Protein 3KTW (pdb70)

Structure (mmCIF, N/CA/C/O backbone):
data_3KTW
#
_entry.id   3KTW
#
_cell.length_a   71.307
_cell.length_b   79.338
_cell.length_c   114.067
_cell.angle_alpha   90.000
_cell.angle_beta   101.990
_cell.angle_gamma   90.000
#
_symmetry.space_group_name_H-M   'P 1 21 1'
#
loop_
_entity.id
_entity.type
_entity.pdbx_description
1 polymer 'SRP RNA'
2 polymer 'Signal recognition particle 19 kDa protein'
3 non-polymer 'POTASSIUM ION'
4 non-polymer 'MAGNESIUM ION'
#
loop_
_atom_site.group_PDB
_atom_site.id
_atom_site.type_symbol
_atom_site.label_atom_id
_atom_site.label_alt_id
_atom_site.label_comp_id
_atom_site.label_asym_id
_atom_site.label_entity_id
_atom_site.label_seq_id
_atom_site.pdbx_PDB_ins_code
_atom_site.Cartn_x
_atom_site.Cartn_y
_atom_site.Cartn_z
_atom_site.occupancy
_atom_site.B_iso_or_equiv
_atom_site.auth_seq_id
_atom_site.auth_comp_id
_atom_site.auth_asym_id
_atom_site.auth_atom_id
_atom_site.pdbx_PDB_model_num
ATOM 4107 N N . SER C 2 9 ? -5.554 -6.986 27.386 1.00 70.55 2 SER A N 1
ATOM 4108 C CA . SER C 2 9 ? -6.751 -6.326 26.770 1.00 70.57 2 SER A CA 1
ATOM 4109 C C . SER C 2 9 ? -6.631 -4.791 26.732 1.00 70.33 2 SER A C 1
ATOM 4110 O O . SER C 2 9 ? -7.623 -4.068 26.608 1.00 70.28 2 SER A O 1
ATOM 4113 N N . LEU C 2 10 ? -5.403 -4.305 26.847 1.00 70.00 3 LEU A N 1
ATOM 4114 C CA . LEU C 2 10 ? -5.128 -2.897 26.641 1.00 69.69 3 LEU A CA 1
ATOM 4115 C C . LEU C 2 10 ? -5.988 -1.958 27.484 1.00 69.24 3 LEU A C 1
ATOM 4116 O O . LEU C 2 10 ? -6.285 -2.214 28.659 1.00 69.15 3 LEU A O 1
ATOM 4121 N N . ARG C 2 11 ? -6.382 -0.866 26.842 1.00 68.68 4 ARG A N 1
ATOM 4122 C CA . ARG C 2 11 ? -7.026 0.251 27.500 1.00 68.12 4 ARG A CA 1
ATOM 4123 C C . ARG C 2 11 ? -8.374 0.603 26.880 1.00 67.96 4 ARG A C 1
ATOM 4124 O O . ARG C 2 11 ? -8.981 1.611 27.246 1.00 68.04 4 ARG A O 1
ATOM 4132 N N . ASP C 2 12 ? -8.834 -0.206 25.926 1.00 67.48 5 ASP A N 1
ATOM 4133 C CA . ASP C 2 12 ? -10.142 0.019 25.333 1.00 66.92 5 ASP A CA 1
ATOM 4134 C C . ASP C 2 12 ? -11.099 0.519 26.400 1.00 66.58 5 ASP A C 1
ATOM 4135 O O . ASP C 2 12 ? -11.572 1.654 26.339 1.00 66.83 5 ASP A O 1
ATOM 4140 N N . LEU C 2 13 ? -11.361 -0.331 27.389 1.00 65.99 6 LEU A N 1
ATOM 4141 C CA . LEU C 2 13 ? -12.271 0.001 28.481 1.00 65.40 6 LEU A CA 1
ATOM 4142 C C . LEU C 2 13 ? -12.472 1.506 28.624 1.00 65.01 6 LEU A C 1
ATOM 4143 O O . LEU C 2 13 ? -13.595 1.987 28.839 1.00 64.64 6 LEU A O 1
ATOM 4148 N N . LYS C 2 14 ? -11.376 2.249 28.510 1.00 64.57 7 LYS A N 1
ATOM 4149 C CA . LYS C 2 14 ? -11.446 3.678 28.723 1.00 64.30 7 LYS A CA 1
ATOM 4150 C C . LYS C 2 14 ? -12.592 4.221 27.908 1.00 63.93 7 LYS A C 1
ATOM 4151 O O . LYS C 2 14 ? -13.339 5.080 28.369 1.00 63.87 7 LYS A O 1
ATOM 4157 N N . GLU C 2 15 ? -12.737 3.694 26.699 1.00 63.67 8 GLU A N 1
ATOM 4158 C CA . GLU C 2 15 ? -13.807 4.118 25.816 1.00 63.51 8 GLU A CA 1
ATOM 4159 C C . GLU C 2 15 ? -15.130 3.423 26.099 1.00 62.50 8 GLU A C 1
ATOM 4160 O O . GLU C 2 15 ? -16.153 3.801 25.538 1.00 62.43 8 GLU A O 1
ATOM 4166 N N . GLU C 2 16 ? -15.120 2.412 26.965 1.00 61.49 9 GLU A N 1
ATOM 4167 C CA . GLU C 2 16 ? -16.358 1.703 27.280 1.00 60.31 9 GLU A CA 1
ATOM 4168 C C . GLU C 2 16 ? -16.909 2.018 28.658 1.00 59.31 9 GLU A C 1
ATOM 4169 O O . GLU C 2 16 ? -17.717 1.260 29.168 1.00 59.31 9 GLU A O 1
ATOM 4175 N N . ASN C 2 17 ? -16.487 3.113 29.273 1.00 58.09 10 ASN A N 1
ATOM 4176 C CA . ASN C 2 17 ? -16.886 3.365 30.652 1.00 57.07 10 ASN A CA 1
ATOM 4177 C C . ASN C 2 17 ? -16.603 2.151 31.538 1.00 56.58 10 ASN A C 1
ATOM 4178 O O . ASN C 2 17 ? -17.343 1.872 32.483 1.00 56.48 10 ASN A O 1
ATOM 4183 N N . ARG C 2 18 ? -15.540 1.421 31.217 1.00 55.78 11 ARG A N 1
ATOM 4184 C CA . ARG C 2 18 ? -15.136 0.272 32.011 1.00 54.80 11 ARG A CA 1
ATOM 4185 C C . ARG C 2 18 ? -13.982 0.661 32.918 1.00 54.20 11 ARG A C 1
ATOM 4186 O O . ARG C 2 18 ? -13.256 1.625 32.640 1.00 54.34 11 ARG A O 1
ATOM 4194 N N . ILE C 2 19 ? -13.820 -0.095 34.002 1.00 53.11 12 ILE A N 1
ATOM 4195 C CA . ILE C 2 19 ? -12.701 0.073 34.917 1.00 52.00 12 ILE A CA 1
ATOM 4196 C C . ILE C 2 19 ? -12.327 -1.281 35.479 1.00 51.64 12 ILE A C 1
ATOM 4197 O O . ILE C 2 19 ? -13.190 -2.110 35.739 1.00 51.62 12 ILE A O 1
ATOM 4202 N N . VAL C 2 20 ? -11.035 -1.495 35.686 1.00 51.12 13 VAL A N 1
ATOM 4203 C CA . VAL C 2 20 ? -10.546 -2.786 36.116 1.00 50.45 13 VAL A CA 1
ATOM 4204 C C . VAL C 2 20 ? -10.644 -2.993 37.623 1.00 50.52 13 VAL A C 1
ATOM 4205 O O . VAL C 2 20 ? -10.317 -2.113 38.406 1.00 50.60 13 VAL A O 1
ATOM 4209 N N . ILE C 2 21 ? -11.095 -4.176 38.015 1.00 50.53 14 ILE A N 1
ATOM 4210 C CA . ILE C 2 21 ? -11.176 -4.562 39.403 1.00 50.41 14 ILE A CA 1
ATOM 4211 C C . ILE C 2 21 ? -10.265 -5.744 39.646 1.00 50.91 14 ILE A C 1
ATOM 4212 O O . ILE C 2 21 ? -10.482 -6.827 39.080 1.00 50.84 14 ILE A O 1
ATOM 4217 N N . TRP C 2 22 ? -9.243 -5.533 40.476 1.00 51.33 15 TRP A N 1
ATOM 4218 C CA . TRP C 2 22 ? -8.437 -6.628 40.996 1.00 51.66 15 TRP A CA 1
ATOM 4219 C C . TRP C 2 22 ? -9.109 -7.118 42.268 1.00 52.58 15 TRP A C 1
ATOM 4220 O O . TRP C 2 22 ? -9.339 -6.341 43.196 1.00 52.79 15 TRP A O 1
ATOM 4231 N N . PRO C 2 23 ? -9.430 -8.412 42.325 1.00 53.42 16 PRO A N 1
ATOM 4232 C CA . PRO C 2 23 ? -10.225 -8.916 43.445 1.00 54.15 16 PRO A CA 1
ATOM 4233 C C . PRO C 2 23 ? -9.683 -8.441 44.796 1.00 54.79 16 PRO A C 1
ATOM 4234 O O . PRO C 2 23 ? -10.448 -8.192 45.726 1.00 54.59 16 PRO A O 1
ATOM 4238 N N . SER C 2 24 ? -8.369 -8.304 44.884 1.00 55.57 17 SER A N 1
ATOM 4239 C CA . SER C 2 24 ? -7.723 -7.892 46.115 1.00 56.89 17 SER A CA 1
ATOM 4240 C C . SER C 2 24 ? -8.247 -6.580 46.670 1.00 57.57 17 SER A C 1
ATOM 4241 O O . SER C 2 24 ? -8.307 -6.397 47.891 1.00 57.73 17 SER A O 1
ATOM 4244 N N . TYR C 2 25 ? -8.598 -5.659 45.774 1.00 58.37 18 TYR A N 1
ATOM 4245 C CA . TYR C 2 25 ? -9.221 -4.397 46.169 1.00 59.05 18 TYR A CA 1
ATOM 4246 C C . TYR C 2 25 ? -10.148 -4.623 47.360 1.00 59.91 18 TYR A C 1
ATOM 4247 O O . TYR C 2 25 ? -10.305 -3.756 48.228 1.00 59.67 18 TYR A O 1
ATOM 4256 N N . PHE C 2 26 ? -10.773 -5.795 47.375 1.00 60.98 19 PHE A N 1
ATOM 4257 C CA . PHE C 2 26 ? -11.732 -6.128 48.401 1.00 62.33 19 PHE A CA 1
ATOM 4258 C C . PHE C 2 26 ? -11.141 -7.116 49.394 1.00 63.54 19 PHE A C 1
ATOM 4259 O O . PHE C 2 26 ? -11.067 -6.836 50.587 1.00 63.85 19 PHE A O 1
ATOM 4267 N N . PHE C 2 27 ? -10.708 -8.268 48.895 1.00 65.05 20 PHE A N 1
ATOM 4268 C CA . PHE C 2 27 ? -10.296 -9.374 49.761 1.00 66.35 20 PHE A CA 1
ATOM 4269 C C . PHE C 2 27 ? -8.784 -9.487 49.958 1.00 67.22 20 PHE A C 1
ATOM 4270 O O . PHE C 2 27 ? -8.194 -10.550 49.742 1.00 67.44 20 PHE A O 1
ATOM 4278 N N . SER C 2 28 ? -8.151 -8.390 50.354 1.00 68.18 21 SER A N 1
ATOM 4279 C CA . SER C 2 28 ? -6.775 -8.478 50.796 1.00 68.98 21 SER A CA 1
ATOM 4280 C C . SER C 2 28 ? -6.774 -8.377 52.303 1.00 69.83 21 SER A C 1
ATOM 4281 O O . SER C 2 28 ? -7.492 -7.555 52.888 1.00 69.90 21 SER A O 1
ATOM 4284 N N . PRO C 2 29 ? -5.985 -9.241 52.938 1.00 70.58 22 PRO A N 1
ATOM 4285 C CA . PRO C 2 29 ? -5.829 -9.285 54.384 1.00 71.13 22 PRO A CA 1
ATOM 4286 C C . PRO C 2 29 ? -5.236 -7.988 54.927 1.00 71.58 22 PRO A C 1
ATOM 4287 O O . PRO C 2 29 ? -5.538 -7.590 56.047 1.00 71.84 22 PRO A O 1
ATOM 4291 N N . THR C 2 30 ? -4.410 -7.325 54.134 1.00 72.07 23 THR A N 1
ATOM 4292 C CA . THR C 2 30 ? -3.875 -6.036 54.541 1.00 72.67 23 THR A CA 1
ATOM 4293 C C . THR C 2 30 ? -4.038 -4.983 53.451 1.00 72.99 23 THR A C 1
ATOM 4294 O O . THR C 2 30 ? -3.845 -5.257 52.260 1.00 73.09 23 THR A O 1
ATOM 4298 N N . ARG C 2 31 ? -4.373 -3.767 53.865 1.00 73.23 24 ARG A N 1
ATOM 4299 C CA . ARG C 2 31 ? -4.489 -2.663 52.923 1.00 73.51 24 ARG A CA 1
ATOM 4300 C C . ARG C 2 31 ? -3.190 -2.464 52.160 1.00 73.51 24 ARG A C 1
ATOM 4301 O O . ARG C 2 31 ? -3.190 -2.352 50.937 1.00 73.60 24 ARG A O 1
ATOM 4309 N N . SER C 2 32 ? -2.079 -2.431 52.881 1.00 73.69 25 SER A N 1
ATOM 4310 C CA . SER C 2 32 ? -0.794 -2.274 52.226 1.00 73.94 25 SER A CA 1
ATOM 4311 C C . SER C 2 32 ? -0.692 -3.341 51.143 1.00 73.95 25 SER A C 1
ATOM 4312 O O . SER C 2 32 ? 0.002 -3.183 50.138 1.00 73.78 25 SER A O 1
ATOM 4315 N N . LYS C 2 33 ? -1.406 -4.435 51.353 1.00 73.99 26 LYS A N 1
ATOM 4316 C CA . LYS C 2 33 ? -1.321 -5.536 50.429 1.00 74.29 26 LYS A CA 1
ATOM 4317 C C . LYS C 2 33 ? -2.315 -5.365 49.285 1.00 74.33 26 LYS A C 1
ATOM 4318 O O . LYS C 2 33 ? -2.203 -6.034 48.256 1.00 74.47 26 LYS A O 1
ATOM 4324 N N . GLY C 2 34 ? -3.289 -4.474 49.459 1.00 74.21 27 GLY A N 1
ATOM 4325 C CA . GLY C 2 34 ? -4.195 -4.149 48.359 1.00 73.84 27 GLY A CA 1
ATOM 4326 C C . GLY C 2 34 ? -5.610 -3.702 48.681 1.00 73.56 27 GLY A C 1
ATOM 4327 O O . GLY C 2 34 ? -6.238 -3.017 47.879 1.00 73.62 27 GLY A O 1
ATOM 4328 N N . ARG C 2 35 ? -6.138 -4.093 49.832 1.00 73.33 28 ARG A N 1
ATOM 4329 C CA . ARG C 2 35 ? -7.509 -3.725 50.140 1.00 73.26 28 ARG A CA 1
ATOM 4330 C C . ARG C 2 35 ? -7.644 -2.210 50.120 1.00 73.11 28 ARG A C 1
ATOM 4331 O O . ARG C 2 35 ? -6.751 -1.502 50.589 1.00 72.99 28 ARG A O 1
ATOM 4339 N N . ARG C 2 36 ? -8.750 -1.711 49.569 1.00 72.97 29 ARG A N 1
ATOM 4340 C CA . ARG C 2 36 ? -8.973 -0.270 49.520 1.00 72.87 29 ARG A CA 1
ATOM 4341 C C . ARG C 2 36 ? -10.144 0.160 50.376 1.00 73.23 29 ARG A C 1
ATOM 4342 O O . ARG C 2 36 ? -10.430 1.343 50.483 1.00 73.25 29 ARG A O 1
ATOM 4350 N N . LEU C 2 37 ? -10.828 -0.800 50.981 1.00 73.90 30 LEU A N 1
ATOM 4351 C CA . LEU C 2 37 ? -11.919 -0.473 51.890 1.00 74.56 30 LEU A CA 1
ATOM 4352 C C . LEU C 2 37 ? -11.910 -1.404 53.094 1.00 75.33 30 LEU A C 1
ATOM 4353 O O . LEU C 2 37 ? -11.210 -2.419 53.112 1.00 75.22 30 LEU A O 1
ATOM 4358 N N . ALA C 2 38 ? -12.714 -1.062 54.092 1.00 76.26 31 ALA A N 1
ATOM 4359 C CA . ALA C 2 38 ? -12.805 -1.883 55.278 1.00 77.27 31 ALA A CA 1
ATOM 4360 C C . ALA C 2 38 ? -12.739 -3.358 54.909 1.00 78.11 31 ALA A C 1
ATOM 4361 O O . ALA C 2 38 ? -13.181 -3.774 53.836 1.00 77.96 31 ALA A O 1
ATOM 4363 N N . ARG C 2 39 ? -12.165 -4.139 55.815 1.00 79.30 32 ARG A N 1
ATOM 4364 C CA . ARG C 2 39 ? -12.082 -5.576 55.655 1.00 80.34 32 ARG A CA 1
ATOM 4365 C C . ARG C 2 39 ? -13.463 -6.179 55.644 1.00 80.65 32 ARG A C 1
ATOM 4366 O O . ARG C 2 39 ? -14.353 -5.727 56.361 1.00 80.48 32 ARG A O 1
ATOM 4374 N N . ILE C 2 40 ? -13.640 -7.203 54.822 1.00 81.42 33 ILE A N 1
ATOM 4375 C CA . ILE C 2 40 ? -14.873 -7.970 54.853 1.00 82.35 33 ILE A CA 1
ATOM 4376 C C . ILE C 2 40 ? -14.702 -9.192 55.743 1.00 82.94 33 ILE A C 1
ATOM 4377 O O . ILE C 2 40 ? -14.051 -10.159 55.351 1.00 83.05 33 ILE A O 1
ATOM 4382 N N . PRO C 2 41 ? -15.283 -9.146 56.952 1.00 83.56 34 PRO A N 1
ATOM 4383 C CA . PRO C 2 41 ? -15.260 -10.276 57.869 1.00 84.12 34 PRO A CA 1
ATOM 4384 C C . PRO C 2 41 ? -15.452 -11.602 57.130 1.00 84.77 34 PRO A C 1
ATOM 4385 O O . PRO C 2 41 ? -14.492 -12.352 56.929 1.00 85.01 34 PRO A O 1
ATOM 4389 N N . TYR C 2 42 ? -16.684 -11.888 56.730 1.00 85.28 35 TYR A N 1
ATOM 4390 C CA . TYR C 2 42 ? -16.966 -13.097 55.978 1.00 85.93 35 TYR A CA 1
ATOM 4391 C C . TYR C 2 42 ? -15.889 -13.330 54.928 1.00 86.18 35 TYR A C 1
ATOM 4392 O O . TYR C 2 42 ? -15.095 -12.440 54.624 1.00 86.11 35 TYR A O 1
ATOM 4401 N N . LYS C 2 43 ? -15.859 -14.535 54.378 1.00 86.61 36 LYS A N 1
ATOM 4402 C CA . LYS C 2 43 ? -14.961 -14.828 53.275 1.00 87.25 36 LYS A CA 1
ATOM 4403 C C . LYS C 2 43 ? -15.816 -14.890 52.022 1.00 87.36 36 LYS A C 1
ATOM 4404 O O . LYS C 2 43 ? -16.954 -15.357 52.079 1.00 87.57 36 LYS A O 1
ATOM 4410 N N . ILE C 2 44 ? -15.297 -14.408 50.896 1.00 87.41 37 ILE A N 1
ATOM 4411 C CA . ILE C 2 44 ? -16.080 -14.443 49.658 1.00 87.29 37 ILE A CA 1
ATOM 4412 C C . ILE C 2 44 ? -15.369 -15.149 48.510 1.00 87.44 37 ILE A C 1
ATOM 4413 O O . ILE C 2 44 ? -14.194 -14.898 48.238 1.00 87.49 37 ILE A O 1
ATOM 4418 N N . LYS C 2 45 ? -16.106 -16.024 47.837 1.00 87.57 38 LYS A N 1
ATOM 4419 C CA . LYS C 2 45 ? -15.577 -16.817 46.736 1.00 87.83 38 LYS A CA 1
ATOM 4420 C C . LYS C 2 45 ? -15.670 -16.044 45.415 1.00 87.74 38 LYS A C 1
ATOM 4421 O O . LYS C 2 45 ? -16.486 -15.134 45.278 1.00 87.75 38 LYS A O 1
ATOM 4427 N N . THR C 2 46 ? -14.840 -16.409 44.444 1.00 87.60 39 THR A N 1
ATOM 4428 C CA . THR C 2 46 ? -14.802 -15.696 43.169 1.00 87.50 39 THR A CA 1
ATOM 4429 C C . THR C 2 46 ? -16.181 -15.573 42.535 1.00 87.32 39 THR A C 1
ATOM 4430 O O . THR C 2 46 ? -16.761 -14.486 42.483 1.00 87.19 39 THR A O 1
ATOM 4434 N N . GLU C 2 47 ? -16.699 -16.693 42.040 1.00 87.13 40 GLU A N 1
ATOM 4435 C CA . GLU C 2 47 ? -17.982 -16.688 41.340 1.00 86.99 40 GLU A CA 1
ATOM 4436 C C . GLU C 2 47 ? -19.037 -15.873 42.080 1.00 86.30 40 GLU A C 1
ATOM 4437 O O . GLU C 2 47 ? -19.746 -15.078 41.475 1.00 86.30 40 GLU A O 1
ATOM 4443 N N . GLU C 2 48 ? -19.141 -16.067 43.389 1.00 85.57 41 GLU A N 1
ATOM 4444 C CA . GLU C 2 48 ? -20.068 -15.270 44.181 1.00 84.84 41 GLU A CA 1
ATOM 4445 C C . GLU C 2 48 ? -19.929 -13.815 43.784 1.00 83.96 41 GLU A C 1
ATOM 4446 O O . GLU C 2 48 ? -20.913 -13.149 43.482 1.00 84.02 41 GLU A O 1
ATOM 4452 N N . LEU C 2 49 ? -18.695 -13.327 43.780 1.00 82.86 42 LEU A N 1
ATOM 4453 C CA . LEU C 2 49 ? -18.427 -11.937 43.433 1.00 81.70 42 LEU A CA 1
ATOM 4454 C C . LEU C 2 49 ? -19.054 -11.589 42.099 1.00 80.96 42 LEU A C 1
ATOM 4455 O O . LEU C 2 49 ? -20.115 -10.968 42.029 1.00 80.75 42 LEU A O 1
ATOM 4460 N N . VAL C 2 50 ? -18.370 -11.985 41.035 1.00 80.02 43 VAL A N 1
ATOM 4461 C CA . VAL C 2 50 ? -18.890 -11.785 39.709 1.00 79.26 43 VAL A CA 1
ATOM 4462 C C . VAL C 2 50 ? -20.380 -11.583 39.865 1.00 78.75 43 VAL A C 1
ATOM 4463 O O . VAL C 2 50 ? -20.909 -10.512 39.579 1.00 78.89 43 VAL A O 1
ATOM 4467 N N . SER C 2 51 ? -21.049 -12.625 40.340 1.00 77.97 44 SER A N 1
ATOM 4468 C CA . SER C 2 51 ? -22.485 -12.600 40.533 1.00 77.33 44 SER A CA 1
ATOM 4469 C C . SER C 2 51 ? -22.992 -11.241 41.000 1.00 76.78 44 SER A C 1
ATOM 4470 O O . SER C 2 51 ? -23.904 -10.674 40.398 1.00 76.82 44 SER A O 1
ATOM 4473 N N . THR C 2 52 ? -22.407 -10.730 42.077 1.00 76.02 45 THR A N 1
ATOM 4474 C CA . THR C 2 52 ? -22.829 -9.458 42.656 1.00 75.35 45 THR A CA 1
ATOM 4475 C C . THR C 2 52 ? -22.670 -8.303 41.683 1.00 74.93 45 THR A C 1
ATOM 4476 O O . THR C 2 52 ? -2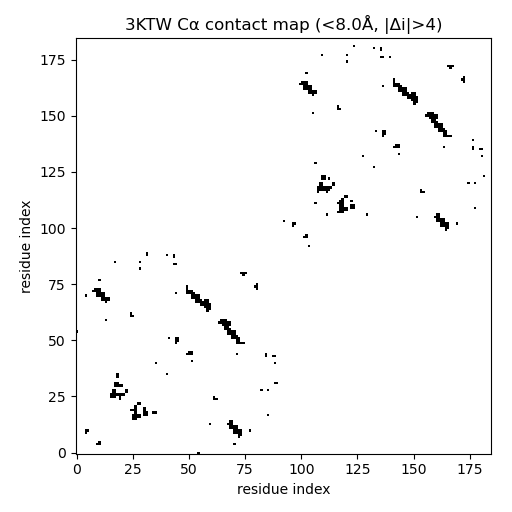3.526 -7.421 41.608 1.00 74.85 45 THR A O 1
ATOM 4480 N N . LEU C 2 53 ? -21.554 -8.297 40.963 1.00 74.35 46 LEU A N 1
ATOM 4481 C CA . LEU C 2 53 ? -21.303 -7.269 39.974 1.00 73.81 46 LEU A CA 1
ATOM 4482 C C . LEU C 2 53 ? -22.462 -7.251 38.988 1.00 73.84 46 LEU A C 1
ATOM 4483 O O . LEU C 2 53 ? -23.154 -6.236 38.834 1.00 73.93 46 LEU A O 1
ATOM 4488 N N . ARG C 2 54 ? -22.674 -8.385 38.327 1.00 73.55 47 ARG A N 1
ATOM 4489 C CA . ARG C 2 54 ? -23.802 -8.534 37.425 1.00 73.35 47 ARG A CA 1
ATOM 4490 C C . ARG C 2 54 ? -25.069 -7.988 38.079 1.00 73.05 47 ARG A C 1
ATOM 4491 O O . ARG C 2 54 ? -25.850 -7.262 37.458 1.00 72.91 47 ARG A O 1
ATOM 4499 N N . GLU C 2 55 ? -25.252 -8.342 39.344 1.00 72.73 48 GLU A N 1
ATOM 4500 C CA . GLU C 2 55 ? -26.462 -8.011 40.072 1.00 72.52 48 GLU A CA 1
ATOM 4501 C C . GLU C 2 55 ? -26.683 -6.516 40.094 1.00 71.80 48 GLU A C 1
ATOM 4502 O O . GLU C 2 55 ? -27.813 -6.054 40.224 1.00 71.78 48 GLU A O 1
ATOM 4508 N N . LEU C 2 56 ? -25.599 -5.760 39.974 1.00 71.08 49 LEU A N 1
ATOM 4509 C CA . LEU C 2 56 ? -25.692 -4.307 39.967 1.00 70.56 49 LEU A CA 1
ATOM 4510 C C . LEU C 2 56 ? -25.637 -3.810 38.530 1.00 70.38 49 LEU A C 1
ATOM 4511 O O . LEU C 2 56 ? -25.423 -2.621 38.261 1.00 70.19 49 LEU A O 1
ATOM 4516 N N . GLY C 2 57 ? -25.851 -4.743 37.606 1.00 70.13 50 GLY A N 1
ATOM 4517 C CA . GLY C 2 57 ? -25.781 -4.444 36.187 1.00 69.52 50 GLY A CA 1
ATOM 4518 C C . GLY C 2 57 ? -24.486 -3.727 35.875 1.00 69.11 50 GLY A C 1
ATOM 4519 O O . GLY C 2 57 ? -24.482 -2.674 35.239 1.00 69.19 50 GLY A O 1
ATOM 4520 N N . LEU C 2 58 ? -23.379 -4.284 36.351 1.00 68.47 51 LEU A N 1
ATOM 4521 C CA . LEU C 2 58 ? -22.081 -3.777 35.965 1.00 67.76 51 LEU A CA 1
ATOM 4522 C C . LEU C 2 58 ? -21.554 -4.651 34.849 1.00 67.49 51 LEU A C 1
ATOM 4523 O O . LEU C 2 58 ? -20.445 -4.452 34.356 1.00 67.45 51 LEU A O 1
ATOM 4528 N N . ASP C 2 59 ? -22.372 -5.618 34.447 1.00 67.12 52 ASP A N 1
ATOM 4529 C CA . ASP C 2 59 ? -22.070 -6.447 33.286 1.00 66.85 52 ASP A CA 1
ATOM 4530 C C . ASP C 2 59 ? -20.594 -6.818 33.283 1.00 66.35 52 ASP A C 1
ATOM 4531 O O . ASP C 2 59 ? -19.849 -6.448 32.374 1.00 66.41 52 ASP A O 1
ATOM 4536 N N . PRO C 2 60 ? -20.166 -7.548 34.312 1.00 65.74 53 PRO A N 1
ATOM 4537 C CA . PRO C 2 60 ? -18.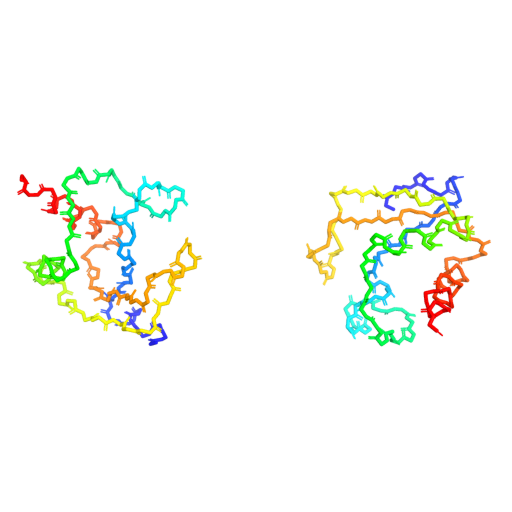776 -7.933 34.444 1.00 65.43 53 PRO A CA 1
ATOM 4538 C C . PRO C 2 60 ? -18.362 -8.881 33.346 1.00 65.21 53 PRO A C 1
ATOM 4539 O O . PRO C 2 60 ? -19.066 -9.839 33.071 1.00 65.32 53 PRO A O 1
ATOM 4543 N N . ILE C 2 61 ? -17.238 -8.602 32.706 1.00 65.00 54 ILE A N 1
ATOM 4544 C CA . ILE C 2 61 ? -16.618 -9.575 31.837 1.00 64.88 54 ILE A CA 1
ATOM 4545 C C . ILE C 2 61 ? -15.233 -9.747 32.404 1.00 64.94 54 ILE A C 1
ATOM 4546 O O . ILE C 2 61 ? -14.584 -8.773 32.768 1.00 65.07 54 ILE A O 1
ATOM 4551 N N . VAL C 2 62 ? -14.790 -10.990 32.504 1.00 65.01 55 VAL A N 1
ATOM 4552 C CA . VAL C 2 62 ? -13.562 -11.298 33.206 1.00 65.03 55 VAL A CA 1
ATOM 4553 C C . VAL C 2 62 ? -12.372 -11.320 32.262 1.00 65.39 55 VAL A C 1
ATOM 4554 O O . VAL C 2 62 ? -12.537 -11.489 31.057 1.00 65.54 55 VAL A O 1
ATOM 4558 N N . ILE C 2 63 ? -11.177 -11.140 32.816 1.00 65.84 56 ILE A N 1
ATOM 4559 C CA . ILE C 2 63 ? -9.951 -11.240 32.036 1.00 66.35 56 ILE A CA 1
ATOM 4560 C C . ILE C 2 63 ? -8.908 -12.139 32.694 1.00 67.15 56 ILE A C 1
ATOM 4561 O O . ILE C 2 63 ? -8.213 -11.723 33.627 1.00 67.37 56 ILE A O 1
ATOM 4566 N N . GLU C 2 64 ? -8.805 -13.371 32.193 1.00 67.96 57 GLU A N 1
ATOM 4567 C CA . GLU C 2 64 ? -7.801 -14.330 32.649 1.00 68.68 57 GLU A CA 1
ATOM 4568 C C . GLU C 2 64 ? -6.409 -13.925 32.172 1.00 68.64 57 GLU A C 1
ATOM 4569 O O . GLU C 2 64 ? -6.260 -13.011 31.344 1.00 68.67 57 GLU A O 1
ATOM 4575 N N . ASN C 2 65 ? -5.396 -14.626 32.681 1.00 68.54 58 ASN A N 1
ATOM 4576 C CA . ASN C 2 65 ? -4.018 -14.384 32.272 1.00 68.39 58 ASN A CA 1
ATOM 4577 C C . ASN C 2 65 ? -3.559 -12.965 32.657 1.00 67.86 58 ASN A C 1
ATOM 4578 O O . ASN C 2 65 ? -2.903 -12.263 31.868 1.00 67.74 58 ASN A O 1
ATOM 4583 N N . LYS C 2 66 ? -3.918 -12.544 33.870 1.00 67.05 59 LYS A N 1
ATOM 4584 C CA . LYS C 2 66 ? -3.491 -11.238 34.361 1.00 66.29 59 LYS A CA 1
ATOM 4585 C C . LYS C 2 66 ? -3.161 -11.179 35.851 1.00 65.87 59 LYS A C 1
ATOM 4586 O O . LYS C 2 66 ? -4.037 -11.328 36.707 1.00 65.64 59 LYS A O 1
ATOM 4592 N N . LYS C 2 67 ? -1.874 -10.943 36.122 1.00 65.37 60 LYS A N 1
ATOM 4593 C CA . LYS C 2 67 ? -1.279 -11.051 37.455 1.00 64.82 60 LYS A CA 1
ATOM 4594 C C . LYS C 2 67 ? -1.065 -9.715 38.161 1.00 64.11 60 LYS A C 1
ATOM 4595 O O . LYS C 2 67 ? -0.260 -8.884 37.721 1.00 64.02 60 LYS A O 1
ATOM 4601 N N . TYR C 2 68 ? -1.778 -9.533 39.271 1.00 63.11 61 TYR A N 1
ATOM 4602 C CA . TYR C 2 68 ? -1.595 -8.380 40.135 1.00 61.96 61 TYR A CA 1
ATOM 4603 C C . TYR C 2 68 ? -0.143 -8.389 40.599 1.00 61.43 61 TYR A C 1
ATOM 4604 O O . TYR C 2 68 ? 0.406 -9.446 40.921 1.00 61.53 61 TYR A O 1
ATOM 4613 N N . PRO C 2 69 ? 0.503 -7.219 40.601 1.00 60.69 62 PRO A N 1
ATOM 4614 C CA . PRO C 2 69 ? 1.906 -7.170 41.007 1.00 60.23 62 PRO A CA 1
ATOM 4615 C C . PRO C 2 69 ? 2.102 -7.317 42.508 1.00 59.61 62 PRO A C 1
ATOM 4616 O O . PRO C 2 69 ? 3.157 -7.776 42.938 1.00 59.70 62 PRO A O 1
ATOM 4620 N N . ARG C 2 70 ? 1.101 -6.941 43.297 1.00 58.81 63 ARG A N 1
ATOM 4621 C CA . ARG C 2 70 ? 1.229 -7.022 44.746 1.00 58.24 63 ARG A CA 1
ATOM 4622 C C . ARG C 2 70 ? 0.985 -8.432 45.252 1.00 58.37 63 ARG A C 1
ATOM 4623 O O . ARG C 2 70 ? 1.302 -8.767 46.398 1.00 58.62 63 ARG A O 1
ATOM 4631 N N . ASP C 2 71 ? 0.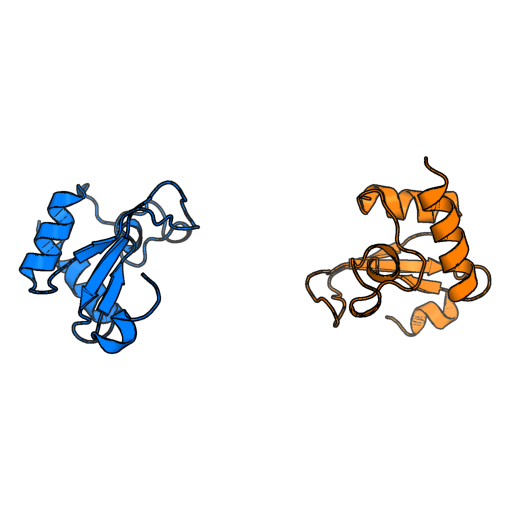402 -9.255 44.390 1.00 58.05 64 ASP A N 1
ATOM 4632 C CA . ASP C 2 71 ? 0.403 -10.693 44.591 1.00 57.62 64 ASP A CA 1
ATOM 4633 C C . ASP C 2 71 ? 0.255 -11.367 43.241 1.00 57.30 64 ASP A C 1
ATOM 4634 O O . ASP C 2 71 ? -0.858 -11.528 42.713 1.00 57.14 64 ASP A O 1
ATOM 4639 N N . ARG C 2 72 ? 1.369 -11.753 42.647 1.00 56.59 65 ARG A N 1
ATOM 4640 C CA . ARG C 2 72 ? 1.227 -12.376 41.355 1.00 56.80 65 ARG A CA 1
ATOM 4641 C C . ARG C 2 72 ? 0.357 -13.621 41.527 1.00 57.19 65 ARG A C 1
ATOM 4642 O O . ARG C 2 72 ? 0.099 -14.363 40.586 1.00 56.68 65 ARG A O 1
ATOM 4650 N N . LYS C 2 73 ? -0.117 -13.848 42.740 1.00 58.41 66 LYS A N 1
ATOM 4651 C CA . LYS C 2 73 ? -0.887 -15.050 42.987 1.00 59.85 66 LYS A CA 1
ATOM 4652 C C . LYS C 2 73 ? -2.187 -15.025 42.169 1.00 60.64 66 LYS A C 1
ATOM 4653 O O . LYS C 2 73 ? -2.645 -16.060 41.683 1.00 60.87 66 LYS A O 1
ATOM 4659 N N . ILE C 2 74 ? -2.778 -13.843 42.003 1.00 61.57 67 ILE A N 1
ATOM 4660 C CA . ILE C 2 74 ? -4.055 -13.738 41.301 1.00 62.46 67 ILE A CA 1
ATOM 4661 C C . ILE C 2 74 ? -3.851 -13.502 39.804 1.00 63.25 67 ILE A C 1
ATOM 4662 O O . ILE C 2 74 ? -3.337 -12.453 39.390 1.00 63.43 67 ILE A O 1
ATOM 4667 N N . ASN C 2 75 ? -4.272 -14.474 38.999 1.00 63.84 68 ASN A N 1
ATOM 4668 C CA . ASN C 2 75 ? -4.010 -14.460 37.559 1.00 64.36 68 ASN A CA 1
ATOM 4669 C C . ASN C 2 75 ? -5.126 -13.806 36.735 1.00 64.28 68 ASN A C 1
ATOM 4670 O O . ASN C 2 75 ? -4.991 -13.622 35.514 1.00 64.27 68 ASN A O 1
ATOM 4675 N N . PHE C 2 76 ? -6.235 -13.470 37.392 1.00 63.95 69 PHE A N 1
ATOM 4676 C CA . PHE C 2 76 ? -7.369 -12.914 36.666 1.00 63.59 69 PHE A CA 1
ATOM 4677 C C . PHE C 2 76 ? -7.723 -11.508 37.120 1.00 63.08 69 PHE A C 1
ATOM 4678 O O . PHE C 2 76 ? -7.124 -10.988 38.062 1.00 63.33 69 PHE A O 1
ATOM 4686 N N . LEU C 2 77 ? -8.720 -10.919 36.460 1.00 62.04 70 LEU A N 1
ATOM 4687 C CA . LEU C 2 77 ? -9.014 -9.501 36.586 1.00 60.97 70 LEU A CA 1
ATOM 4688 C C . LEU C 2 77 ? -10.406 -9.250 36.011 1.00 60.37 70 LEU A C 1
ATOM 4689 O O . LEU C 2 77 ? -10.722 -9.768 34.941 1.00 60.65 70 LEU A O 1
ATOM 4694 N N . ILE C 2 78 ? -11.247 -8.480 36.703 1.00 59.19 71 ILE A N 1
ATOM 4695 C CA . ILE C 2 78 ? -12.615 -8.237 36.210 1.00 57.97 71 ILE A CA 1
ATOM 4696 C C . ILE C 2 78 ? -12.822 -6.847 35.605 1.00 57.35 71 ILE A C 1
ATOM 4697 O O . ILE C 2 78 ? -12.464 -5.850 36.211 1.00 57.81 71 ILE A O 1
ATOM 4702 N N . ALA C 2 79 ? -13.435 -6.771 34.431 1.00 56.26 72 ALA A N 1
ATOM 4703 C CA . ALA C 2 79 ? -13.762 -5.475 33.832 1.00 55.06 72 ALA A CA 1
ATOM 4704 C C . ALA C 2 79 ? -15.195 -5.068 34.161 1.00 54.31 72 ALA A C 1
ATOM 4705 O O . ALA C 2 79 ? -16.119 -5.834 33.933 1.00 54.38 72 ALA A O 1
ATOM 4707 N N . VAL C 2 80 ? -15.384 -3.864 34.689 1.00 53.42 73 VAL A N 1
ATOM 4708 C CA . VAL C 2 80 ? -16.722 -3.399 35.054 1.00 52.55 73 VAL A CA 1
ATOM 4709 C C . VAL C 2 80 ? -17.015 -1.983 34.567 1.00 52.29 73 VAL A C 1
ATOM 4710 O O . VAL C 2 80 ? -16.108 -1.197 34.306 1.00 52.13 73 VAL A O 1
ATOM 4714 N N . LYS C 2 81 ? -18.293 -1.654 34.443 1.00 52.07 74 LYS A N 1
ATOM 4715 C CA . LYS C 2 81 ? -18.664 -0.326 33.984 1.00 51.96 74 LYS A CA 1
ATOM 4716 C C . LYS C 2 81 ? -18.645 0.601 35.187 1.00 51.63 74 LYS A C 1
ATOM 4717 O O . LYS C 2 81 ? -19.121 0.237 36.258 1.00 51.76 74 LYS A O 1
ATOM 4723 N N . LYS C 2 82 ? -18.079 1.788 35.031 1.00 51.16 75 LYS A N 1
ATOM 4724 C CA . LYS C 2 82 ? -18.143 2.765 36.096 1.00 50.76 75 LYS A CA 1
ATOM 4725 C C . LYS C 2 82 ? -19.579 3.082 36.340 1.00 50.33 75 LYS A C 1
ATOM 4726 O O . LYS C 2 82 ? -20.321 3.292 35.395 1.00 50.34 75 LYS A O 1
ATOM 4732 N N . VAL C 2 83 ? -19.979 3.112 37.604 1.00 50.08 76 VAL A N 1
ATOM 4733 C CA . VAL C 2 83 ? -21.249 3.714 37.942 1.00 49.67 76 VAL A CA 1
ATOM 4734 C C . VAL C 2 83 ? -21.069 5.223 37.957 1.00 49.77 76 VAL A C 1
ATOM 4735 O O . VAL C 2 83 ? -21.681 5.911 37.149 1.00 50.42 76 VAL A O 1
ATOM 4739 N N . LYS C 2 84 ? -20.237 5.756 38.844 1.00 49.27 77 LYS A N 1
ATOM 4740 C CA . LYS C 2 84 ? -19.990 7.199 38.801 1.00 49.13 77 LYS A CA 1
ATOM 4741 C C . LYS C 2 84 ? -18.513 7.454 38.698 1.00 49.34 77 LYS A C 1
ATOM 4742 O O . LYS C 2 84 ? -18.057 8.210 37.848 1.00 49.48 77 LYS A O 1
ATOM 4748 N N . SER C 2 85 ? -17.773 6.792 39.576 1.00 49.55 78 SER A N 1
ATOM 4749 C CA . SER C 2 85 ? -16.328 6.888 39.644 1.00 49.35 78 SER A CA 1
ATOM 4750 C C . SER C 2 85 ? -15.882 5.534 40.123 1.00 49.20 78 SER A C 1
ATOM 4751 O O . SER C 2 85 ? -16.584 4.889 40.906 1.00 48.81 78 SER A O 1
ATOM 4754 N N . LYS C 2 86 ? -14.724 5.085 39.663 1.00 49.24 79 LYS A N 1
ATOM 4755 C CA . LYS C 2 86 ? -14.224 3.816 40.155 1.00 49.39 79 LYS A CA 1
ATOM 4756 C C . LYS C 2 86 ? -14.558 3.749 41.639 1.00 49.58 79 LYS A C 1
ATOM 4757 O O . LYS C 2 86 ? -15.081 2.752 42.142 1.00 49.43 79 LYS A O 1
ATOM 4763 N N . ASN C 2 87 ? -14.264 4.842 42.331 1.00 49.81 80 ASN A N 1
ATOM 4764 C CA . ASN C 2 87 ? -14.533 4.936 43.747 1.00 50.03 80 ASN A CA 1
ATOM 4765 C C . ASN C 2 87 ? -15.978 4.583 44.101 1.00 49.60 80 ASN A C 1
ATOM 4766 O O . ASN C 2 87 ? -16.240 3.535 44.692 1.00 49.71 80 ASN A O 1
ATOM 4771 N N . TYR C 2 88 ? -16.916 5.452 43.749 1.00 49.08 81 TYR A N 1
ATOM 4772 C CA . TYR C 2 88 ? -18.316 5.161 44.026 1.00 48.67 81 TYR A CA 1
ATOM 4773 C C . TYR C 2 88 ? -18.572 3.674 43.751 1.00 48.73 81 TYR A C 1
ATOM 4774 O O . TYR C 2 88 ? -19.172 2.969 44.556 1.00 48.42 81 TYR A O 1
ATOM 4783 N N . THR C 2 89 ? -18.087 3.204 42.608 1.00 49.04 82 THR A N 1
ATOM 4784 C CA . THR C 2 89 ? -18.353 1.854 42.151 1.00 49.22 82 THR A CA 1
ATOM 4785 C C . THR C 2 89 ? -17.980 0.881 43.232 1.00 49.83 82 THR A C 1
ATOM 4786 O O . THR C 2 89 ? -18.791 0.044 43.632 1.00 49.83 82 THR A O 1
ATOM 4790 N N . LEU C 2 90 ? -16.735 0.993 43.697 1.00 50.57 83 LEU A N 1
ATOM 4791 C CA . LEU C 2 90 ? -16.196 0.085 44.703 1.00 51.13 83 LEU A CA 1
ATOM 4792 C C . LEU C 2 90 ? -17.050 0.131 45.949 1.00 51.80 83 LEU A C 1
ATOM 4793 O O . LEU C 2 90 ? -17.614 -0.883 46.360 1.00 51.93 83 LEU A O 1
ATOM 4798 N N . LYS C 2 91 ? -17.156 1.307 46.552 1.00 52.60 84 LYS A N 1
ATOM 4799 C CA . LYS C 2 91 ? -17.963 1.416 47.740 1.00 53.80 84 LYS A CA 1
ATOM 4800 C C . LYS C 2 91 ? -19.163 0.527 47.503 1.00 54.69 84 LYS A C 1
ATOM 4801 O O . LYS C 2 91 ? -19.395 -0.443 48.231 1.00 54.99 84 LYS A O 1
ATOM 4807 N N . ILE C 2 92 ? -19.910 0.865 46.457 1.00 55.80 85 ILE A N 1
ATOM 4808 C CA . ILE C 2 92 ? -21.170 0.203 46.127 1.00 56.79 85 ILE A CA 1
ATOM 4809 C C . ILE C 2 92 ? -21.022 -1.312 46.130 1.00 57.39 85 ILE A C 1
ATOM 4810 O O . ILE C 2 92 ? -21.846 -2.025 46.704 1.00 57.39 85 ILE A O 1
ATOM 4815 N N . ILE C 2 93 ? -19.979 -1.809 45.479 1.00 58.10 86 ILE A N 1
ATOM 4816 C CA . ILE C 2 93 ? -19.786 -3.237 45.438 1.00 59.16 86 ILE A CA 1
ATOM 4817 C C . ILE C 2 93 ? -19.530 -3.725 46.847 1.00 60.32 86 ILE A C 1
ATOM 4818 O O . ILE C 2 93 ? -20.257 -4.570 47.359 1.00 60.53 86 ILE A O 1
ATOM 4823 N N . HIS C 2 94 ? -18.492 -3.186 47.476 1.00 61.74 87 HIS A N 1
ATOM 4824 C CA . HIS C 2 94 ? -18.143 -3.565 48.846 1.00 63.14 87 HIS A CA 1
ATOM 4825 C C . HIS C 2 94 ? -19.376 -3.551 49.740 1.00 63.64 87 HIS A C 1
ATOM 4826 O O . HIS C 2 94 ? -19.834 -4.585 50.219 1.00 63.58 87 HIS A O 1
ATOM 4833 N N . ASN C 2 95 ? -19.908 -2.362 49.960 1.00 64.39 88 ASN A N 1
ATOM 4834 C CA . ASN C 2 95 ? -21.111 -2.227 50.728 1.00 65.45 88 ASN A CA 1
ATOM 4835 C C . ASN C 2 95 ? -22.111 -3.334 50.420 1.00 66.10 88 ASN A C 1
ATOM 4836 O O . ASN C 2 95 ? -22.784 -3.857 51.304 1.00 66.14 88 ASN A O 1
ATOM 4841 N N . ALA C 2 96 ? -22.218 -3.689 49.151 1.00 67.28 89 ALA A N 1
ATOM 4842 C CA . ALA C 2 96 ? -23.172 -4.709 48.756 1.00 68.37 89 ALA A CA 1
ATOM 4843 C C . ALA C 2 96 ? -22.691 -6.054 49.269 1.00 69.04 89 ALA A C 1
ATOM 4844 O O . ALA C 2 96 ? -23.464 -6.860 49.773 1.00 69.14 89 ALA A O 1
ATOM 4846 N N . LEU C 2 97 ? -21.394 -6.282 49.145 1.00 70.08 90 LEU A N 1
ATOM 4847 C CA . LEU C 2 97 ? -20.802 -7.528 49.587 1.00 71.03 90 LEU A CA 1
ATOM 4848 C C . LEU C 2 97 ? -21.120 -7.817 51.045 1.00 71.98 90 LEU A C 1
ATOM 4849 O O . LEU C 2 97 ? -21.511 -8.923 51.390 1.00 72.09 90 LEU A O 1
ATOM 4854 N N . MET C 2 98 ? -20.949 -6.825 51.907 1.00 73.24 91 MET A N 1
ATOM 4855 C CA . MET C 2 98 ? -21.388 -6.978 53.277 1.00 74.63 91 MET A CA 1
ATOM 4856 C C . MET C 2 98 ? -22.898 -7.037 53.262 1.00 75.13 91 MET A C 1
ATOM 4857 O O . MET C 2 98 ? -23.572 -6.132 53.761 1.00 75.33 91 MET A O 1
ATOM 4862 N N . GLY C 2 99 ? -23.429 -8.097 52.663 1.00 75.69 92 GLY A N 1
ATOM 4863 C CA . GLY C 2 99 ? -24.867 -8.308 52.637 1.00 76.27 92 GLY A CA 1
ATOM 4864 C C . GLY C 2 99 ? -25.266 -9.228 53.767 1.00 76.63 92 GLY A C 1
ATOM 4865 O O . GLY C 2 99 ? -25.846 -10.287 53.527 1.00 76.79 92 GLY A O 1
ATOM 4866 N N . THR C 2 100 ? -24.948 -8.822 54.999 1.00 76.91 93 THR A N 1
ATOM 4867 C CA . THR C 2 100 ? -25.202 -9.638 56.197 1.00 77.20 93 THR A CA 1
ATOM 4868 C C . THR C 2 100 ? -24.734 -11.082 56.002 1.00 77.32 93 THR A C 1
ATOM 4869 O O . THR C 2 100 ? -23.626 -11.325 55.514 1.00 77.32 93 THR A O 1
ATOM 4873 N N . SER D 2 9 ? 30.629 16.858 44.010 1.00 54.94 2 SER B N 1
ATOM 4874 C CA . SER D 2 9 ? 29.278 17.152 44.541 1.00 54.76 2 SER B CA 1
ATOM 4875 C C . SER D 2 9 ? 29.399 18.240 45.589 1.00 54.51 2 SER B C 1
ATOM 4876 O O . SER D 2 9 ? 28.540 19.121 45.688 1.00 55.03 2 SER B O 1
ATOM 4879 N N . LEU D 2 10 ? 30.453 18.189 46.391 1.00 53.75 3 LEU B N 1
ATOM 4880 C CA . LEU D 2 10 ? 30.702 19.318 47.258 1.00 53.25 3 LEU B CA 1
ATOM 4881 C C . LEU D 2 10 ? 31.933 20.054 46.805 1.00 52.91 3 LEU B C 1
ATOM 4882 O O . LEU D 2 10 ? 32.971 19.468 46.499 1.00 52.67 3 LEU B O 1
ATOM 4887 N N . ARG D 2 11 ? 31.783 21.360 46.726 1.00 52.72 4 ARG B N 1
ATOM 4888 C CA . ARG D 2 11 ? 32.859 22.199 46.305 1.00 52.70 4 ARG B CA 1
ATOM 4889 C C . ARG D 2 11 ? 34.036 21.811 47.149 1.00 53.07 4 ARG B C 1
ATOM 4890 O O . ARG D 2 11 ? 35.187 21.985 46.762 1.00 53.36 4 ARG B O 1
ATOM 4898 N N . ASP D 2 12 ? 33.740 21.248 48.311 1.00 53.46 5 ASP B N 1
ATOM 4899 C CA . ASP D 2 12 ? 34.792 20.851 49.230 1.00 53.62 5 ASP B CA 1
ATOM 4900 C C . ASP D 2 12 ? 35.860 19.986 48.575 1.00 53.02 5 ASP B C 1
ATOM 4901 O O . ASP D 2 12 ? 37.028 20.332 48.619 1.00 53.00 5 ASP B O 1
ATOM 4906 N N . LEU D 2 13 ? 35.472 18.869 47.968 1.00 52.61 6 LEU B N 1
ATOM 4907 C CA . LEU D 2 13 ? 36.472 17.966 47.403 1.00 52.44 6 LEU B CA 1
ATOM 4908 C C . LEU D 2 13 ? 37.565 18.713 46.647 1.00 52.63 6 LEU B C 1
ATOM 4909 O O . LEU D 2 13 ? 38.646 18.172 46.427 1.00 52.71 6 LEU B O 1
ATOM 4914 N N . LYS D 2 14 ? 37.286 19.952 46.254 1.00 52.74 7 LYS B N 1
ATOM 4915 C CA . LYS D 2 14 ? 38.277 20.761 45.564 1.00 52.85 7 LYS B CA 1
ATOM 4916 C C . LYS D 2 14 ? 39.511 20.871 46.426 1.00 53.11 7 LYS B C 1
ATOM 4917 O O . LYS D 2 14 ? 40.621 20.910 45.910 1.00 53.34 7 LYS B O 1
ATOM 4923 N N . GLU D 2 15 ? 39.300 20.927 47.743 1.00 53.45 8 GLU B N 1
ATOM 4924 C CA . GLU D 2 15 ? 40.378 21.003 48.737 1.00 53.53 8 GLU B CA 1
ATOM 4925 C C . GLU D 2 15 ? 40.938 19.630 49.066 1.00 53.58 8 GLU B C 1
ATOM 4926 O O . GLU D 2 15 ? 42.141 19.477 49.300 1.00 54.32 8 GLU B O 1
ATOM 4932 N N . GLU D 2 16 ? 40.066 18.633 49.099 1.00 53.04 9 GLU B N 1
ATOM 4933 C CA . GLU D 2 16 ? 40.484 17.289 49.443 1.00 52.59 9 GLU B CA 1
ATOM 4934 C C . GLU D 2 16 ? 41.126 16.572 48.249 1.00 52.00 9 GLU B C 1
ATOM 4935 O O . GLU D 2 16 ? 41.330 15.357 48.273 1.00 52.19 9 GLU B O 1
ATOM 4941 N N . ASN D 2 17 ? 41.448 17.302 47.196 1.00 50.94 10 ASN B N 1
ATOM 4942 C CA . ASN D 2 17 ? 41.959 16.621 46.030 1.00 50.32 10 ASN B CA 1
ATOM 4943 C C . ASN D 2 17 ? 41.127 15.371 45.727 1.00 49.87 10 ASN B C 1
ATOM 4944 O O . ASN D 2 17 ? 41.656 14.283 45.478 1.00 49.80 10 ASN B O 1
ATOM 4949 N N . ARG D 2 18 ? 39.815 15.536 45.750 1.00 49.24 11 ARG B N 1
ATOM 4950 C CA . ARG D 2 18 ? 38.915 14.440 45.461 1.00 48.56 11 ARG B CA 1
ATOM 4951 C C . ARG D 2 18 ? 38.065 14.769 44.229 1.00 47.69 11 ARG B C 1
ATOM 4952 O O . ARG D 2 18 ? 37.688 15.918 44.021 1.00 47.97 11 ARG B O 1
ATOM 4960 N N . ILE D 2 19 ? 37.790 13.761 43.408 1.00 46.27 12 ILE B N 1
ATOM 4961 C CA . ILE D 2 19 ? 36.918 13.897 42.264 1.00 44.83 12 ILE B CA 1
ATOM 4962 C C . ILE D 2 19 ? 35.765 12.959 42.543 1.00 44.76 12 ILE B C 1
ATOM 4963 O O . ILE D 2 19 ? 35.861 12.140 43.450 1.00 45.03 12 ILE B O 1
ATOM 4968 N N . VAL D 2 20 ? 34.684 13.055 41.772 1.00 44.28 13 VAL B N 1
ATOM 4969 C CA . VAL D 2 20 ? 33.496 12.242 42.026 1.00 43.72 13 VAL B CA 1
ATOM 4970 C C . VAL D 2 20 ? 33.324 11.194 40.959 1.00 43.33 13 VAL B C 1
ATOM 4971 O O . VAL D 2 20 ? 33.496 11.477 39.791 1.00 43.55 13 VAL B O 1
ATOM 4975 N N . ILE D 2 21 ? 32.961 9.987 41.353 1.00 42.97 14 ILE B N 1
ATOM 4976 C CA . ILE D 2 21 ? 32.736 8.940 40.386 1.00 42.73 14 ILE B CA 1
ATOM 4977 C C . ILE D 2 21 ? 31.289 8.497 40.408 1.00 42.87 14 ILE B C 1
ATOM 4978 O O . ILE D 2 21 ? 30.814 8.039 41.444 1.00 43.19 14 ILE B O 1
ATOM 4983 N N . TRP D 2 22 ? 30.587 8.623 39.282 1.00 42.73 15 TRP B N 1
ATOM 4984 C CA . TRP D 2 22 ? 29.285 7.968 39.143 1.00 42.60 15 TRP B CA 1
ATOM 4985 C C . TRP D 2 22 ? 29.518 6.584 38.561 1.00 43.43 15 TRP B C 1
ATOM 4986 O O . TRP D 2 22 ? 30.143 6.444 37.514 1.00 43.49 15 TRP B O 1
ATOM 4997 N N . PRO D 2 23 ? 29.029 5.543 39.240 1.00 44.16 16 PRO B N 1
ATOM 4998 C CA . PRO D 2 23 ? 29.452 4.237 38.757 1.00 44.68 16 PRO B CA 1
ATOM 4999 C C . PRO D 2 23 ? 29.057 4.056 37.297 1.00 45.19 16 PRO B C 1
ATOM 5000 O O . PRO D 2 23 ? 29.615 3.190 36.602 1.00 45.47 16 PRO B O 1
ATOM 5004 N N . SER D 2 24 ? 28.126 4.883 36.827 1.00 45.40 17 SER B N 1
ATOM 5005 C CA . SER D 2 24 ? 27.735 4.850 35.416 1.00 46.01 17 SER B CA 1
ATOM 5006 C C . SER D 2 24 ? 28.935 5.044 34.485 1.00 46.14 17 SER B C 1
ATOM 5007 O O . SER D 2 24 ? 29.062 4.365 33.461 1.00 45.80 17 SER B O 1
ATOM 5010 N N . TYR D 2 25 ? 29.812 5.975 34.852 1.00 46.50 18 TYR B N 1
ATOM 5011 C CA . TYR D 2 25 ? 31.040 6.186 34.114 1.00 46.68 18 TYR B CA 1
ATOM 5012 C C . TYR D 2 25 ? 31.584 4.826 33.731 1.00 47.62 18 TYR B C 1
ATOM 5013 O O . TYR D 2 25 ? 32.350 4.712 32.779 1.00 48.00 18 TYR B O 1
ATOM 5022 N N . PHE D 2 26 ? 31.203 3.783 34.459 1.00 48.47 19 PHE B N 1
ATOM 5023 C CA . PHE D 2 26 ? 31.854 2.499 34.227 1.00 49.59 19 PHE B CA 1
ATOM 5024 C C . PHE D 2 26 ? 31.002 1.392 33.649 1.00 51.11 19 PHE B C 1
ATOM 5025 O O . PHE D 2 26 ? 31.514 0.553 32.913 1.00 51.56 19 PHE B O 1
ATOM 5033 N N . PHE D 2 27 ? 29.721 1.351 33.993 1.00 52.71 20 PHE B N 1
ATOM 5034 C CA . PHE D 2 27 ? 28.903 0.207 33.583 1.00 54.21 20 PHE B CA 1
ATOM 5035 C C . PHE D 2 27 ? 27.713 0.569 32.695 1.00 54.99 20 PHE B C 1
ATOM 5036 O O . PHE D 2 27 ? 27.125 -0.308 32.053 1.00 55.34 20 PHE B O 1
ATOM 5044 N N . SER D 2 28 ? 27.343 1.846 32.662 1.00 55.63 21 SER B N 1
ATOM 5045 C CA . SER D 2 28 ? 26.247 2.234 31.813 1.00 56.08 21 SER B CA 1
ATOM 5046 C C . SER D 2 28 ? 26.381 1.432 30.537 1.00 56.42 21 SER B C 1
ATOM 5047 O O . SER D 2 28 ? 27.465 1.346 29.950 1.00 56.29 21 SER B O 1
ATOM 5050 N N . PRO D 2 29 ? 25.269 0.836 30.105 1.00 56.76 22 PRO B N 1
ATOM 5051 C CA . PRO D 2 29 ? 25.241 -0.023 28.945 1.00 56.92 22 PRO B CA 1
ATOM 5052 C C . PRO D 2 29 ? 25.763 0.761 27.771 1.00 57.28 22 PRO B C 1
ATOM 5053 O O . PRO D 2 29 ? 26.383 0.196 26.883 1.00 57.82 22 PRO B O 1
ATOM 5057 N N . THR D 2 30 ? 25.530 2.067 27.790 1.00 57.38 23 THR B N 1
ATOM 5058 C CA . THR D 2 30 ? 25.766 2.908 26.632 1.00 57.46 23 THR B CA 1
ATOM 5059 C C . THR D 2 30 ? 26.484 4.200 26.980 1.00 57.49 23 THR B C 1
ATOM 5060 O O . THR D 2 30 ? 26.169 4.837 27.992 1.00 57.56 23 THR B O 1
ATOM 5064 N N . ARG D 2 31 ? 27.415 4.612 26.122 1.00 57.34 24 ARG B N 1
ATOM 5065 C CA . ARG D 2 31 ? 28.051 5.918 26.272 1.00 57.28 24 ARG B CA 1
ATOM 5066 C C . ARG D 2 31 ? 26.988 6.950 26.559 1.00 57.36 24 ARG B C 1
ATOM 5067 O O . ARG D 2 31 ? 27.108 7.763 27.463 1.00 57.28 24 ARG B O 1
ATOM 5075 N N . SER D 2 32 ? 25.933 6.912 25.767 1.00 57.79 25 SER B N 1
ATOM 5076 C CA . SER D 2 32 ? 24.933 7.951 25.838 1.00 58.17 25 SER B CA 1
ATOM 5077 C C . SER D 2 32 ? 24.340 8.059 27.231 1.00 58.03 25 SER B C 1
ATOM 5078 O O . SER D 2 32 ? 23.955 9.139 27.663 1.00 57.92 25 SER B O 1
ATOM 5081 N N . LYS D 2 33 ? 24.257 6.947 27.941 1.00 58.08 26 LYS B N 1
ATOM 5082 C CA . LYS D 2 33 ? 23.692 7.032 29.269 1.00 58.48 26 LYS B CA 1
ATOM 5083 C C . LYS D 2 33 ? 24.743 7.359 30.330 1.00 58.50 26 LYS B C 1
ATOM 5084 O O . LYS D 2 33 ? 24.419 7.974 31.350 1.00 58.65 26 LYS B O 1
ATOM 5090 N N . GLY D 2 34 ? 26.000 6.992 30.080 1.00 58.29 27 GLY B N 1
ATOM 5091 C CA . GLY D 2 34 ? 27.068 7.351 31.009 1.00 57.84 27 GLY B CA 1
ATOM 5092 C C . GLY D 2 34 ? 28.477 6.903 30.686 1.00 57.65 27 GLY B C 1
ATOM 5093 O O . GLY D 2 34 ? 29.428 7.640 30.902 1.00 57.46 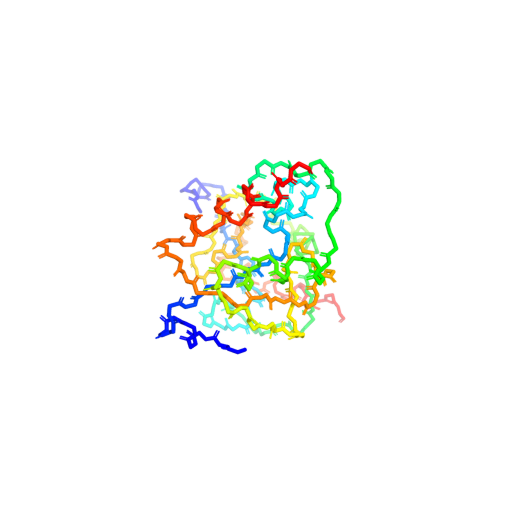27 GLY B O 1
ATOM 5094 N N . ARG D 2 35 ? 28.638 5.695 30.175 1.00 57.84 28 ARG B N 1
ATOM 5095 C CA . ARG D 2 35 ? 29.992 5.189 29.996 1.00 58.53 28 ARG B CA 1
ATOM 5096 C C . ARG D 2 35 ? 30.962 6.258 29.496 1.00 58.46 28 ARG B C 1
ATOM 5097 O O . ARG D 2 35 ? 30.603 7.107 28.682 1.00 58.67 28 ARG B O 1
ATOM 5105 N N . ARG D 2 36 ? 32.191 6.214 30.002 1.00 58.40 29 ARG B N 1
ATOM 5106 C CA . ARG D 2 36 ? 33.227 7.148 29.596 1.00 58.35 29 ARG B CA 1
ATOM 5107 C C . ARG D 2 36 ? 34.427 6.388 29.067 1.00 58.62 29 ARG B C 1
ATOM 5108 O O . ARG D 2 36 ? 35.446 6.975 28.730 1.00 58.56 29 ARG B O 1
ATOM 5116 N N . LEU D 2 37 ? 34.297 5.073 28.988 1.00 59.28 30 LEU B N 1
ATOM 5117 C CA . LEU D 2 37 ? 35.413 4.227 28.601 1.00 60.11 30 LEU B CA 1
ATOM 5118 C C . LEU D 2 37 ? 34.941 2.964 27.883 1.00 60.72 30 LEU B C 1
ATOM 5119 O O . LEU D 2 37 ? 33.758 2.629 27.904 1.00 60.72 30 LEU B O 1
ATOM 5124 N N . ALA D 2 38 ? 35.871 2.262 27.247 1.00 61.67 31 ALA B N 1
ATOM 5125 C CA . ALA D 2 38 ? 35.558 0.972 26.651 1.00 62.56 31 ALA B CA 1
ATOM 5126 C C . ALA D 2 38 ? 34.479 0.304 27.479 1.00 63.38 31 ALA B C 1
ATOM 5127 O O . ALA D 2 38 ? 34.353 0.573 28.673 1.00 63.52 31 ALA B O 1
ATOM 5129 N N . ARG D 2 39 ? 33.692 -0.554 26.836 1.00 64.53 32 ARG B N 1
ATOM 5130 C CA . ARG D 2 39 ? 32.611 -1.265 27.508 1.00 65.51 32 ARG B CA 1
ATOM 5131 C C . ARG D 2 39 ? 33.201 -2.463 28.209 1.00 65.69 32 ARG B C 1
ATOM 5132 O O . ARG D 2 39 ? 34.149 -3.072 27.720 1.00 65.66 32 ARG B O 1
ATOM 5140 N N . ILE D 2 40 ? 32.636 -2.807 29.356 1.00 66.16 33 ILE B N 1
ATOM 5141 C CA . ILE D 2 40 ? 33.194 -3.884 30.151 1.00 66.75 33 ILE B CA 1
ATOM 5142 C C . ILE D 2 40 ? 32.280 -5.100 30.241 1.00 66.93 33 ILE B C 1
ATOM 5143 O O . ILE D 2 40 ? 31.285 -5.092 30.962 1.00 66.96 33 ILE B O 1
ATOM 5148 N N . PRO D 2 41 ? 32.642 -6.158 29.517 1.00 67.14 34 PRO B N 1
ATOM 5149 C CA . PRO D 2 41 ? 31.943 -7.420 29.354 1.00 67.37 34 PRO B CA 1
ATOM 5150 C C . PRO D 2 41 ? 31.256 -7.929 30.614 1.00 67.67 34 PRO B C 1
ATOM 5151 O O . PRO D 2 41 ? 30.034 -8.009 30.640 1.00 67.91 34 PRO B O 1
ATOM 5155 N N . TYR D 2 42 ? 32.027 -8.283 31.640 1.00 68.00 35 TYR B N 1
ATOM 5156 C CA . TYR D 2 42 ? 31.467 -8.925 32.840 1.00 68.28 35 TYR B CA 1
ATOM 5157 C C . TYR D 2 42 ? 30.553 -8.017 33.653 1.00 68.11 35 TYR B C 1
ATOM 5158 O O . TYR D 2 42 ? 30.608 -6.794 33.546 1.00 67.80 35 TYR B O 1
ATOM 5167 N N . LYS D 2 43 ? 29.715 -8.639 34.474 1.00 68.21 36 LYS B N 1
ATOM 5168 C CA . LYS D 2 43 ? 28.813 -7.913 35.354 1.00 68.50 36 LYS B CA 1
ATOM 5169 C C . LYS D 2 43 ? 29.521 -7.678 36.664 1.00 68.18 36 LYS B C 1
ATOM 5170 O O . LYS D 2 43 ? 30.056 -8.617 37.241 1.00 68.51 36 LYS B O 1
ATOM 5176 N N . ILE D 2 44 ? 29.521 -6.440 37.147 1.00 67.70 37 ILE B N 1
ATOM 5177 C CA . ILE D 2 44 ? 30.266 -6.127 38.359 1.00 67.12 37 ILE B CA 1
ATOM 5178 C C . ILE D 2 44 ? 29.437 -5.449 39.425 1.00 67.04 37 ILE B C 1
ATOM 5179 O O . ILE D 2 44 ? 28.890 -4.375 39.208 1.00 67.00 37 ILE B O 1
ATOM 5184 N N . LYS D 2 45 ? 29.363 -6.085 40.586 1.00 67.08 38 LYS B N 1
ATOM 5185 C CA . LYS D 2 45 ? 28.653 -5.524 41.727 1.00 67.37 38 LYS B CA 1
ATOM 5186 C C . LYS D 2 45 ? 29.432 -4.331 42.243 1.00 67.06 38 LYS B C 1
ATOM 5187 O O . LYS D 2 45 ? 30.642 -4.266 42.074 1.00 67.24 38 LYS B O 1
ATOM 5193 N N . THR D 2 46 ? 28.758 -3.384 42.873 1.00 66.73 39 THR B N 1
ATOM 5194 C CA . THR D 2 46 ? 29.468 -2.204 43.320 1.00 66.74 39 THR B CA 1
ATOM 5195 C C . THR D 2 46 ? 30.439 -2.627 44.395 1.00 66.72 39 THR B C 1
ATOM 5196 O O . THR D 2 46 ? 31.633 -2.315 44.348 1.00 66.85 39 THR B O 1
ATOM 5200 N N . GLU D 2 47 ? 29.915 -3.348 45.373 1.00 66.63 40 GLU B N 1
ATOM 5201 C CA . GLU D 2 47 ? 30.747 -3.889 46.427 1.00 66.51 40 GLU B CA 1
ATOM 5202 C C . GLU D 2 47 ? 32.149 -4.116 45.859 1.00 65.71 40 GLU B C 1
ATOM 5203 O O . GLU D 2 47 ? 33.126 -3.539 46.332 1.00 65.92 40 GLU B O 1
ATOM 5209 N N . GLU D 2 48 ? 32.230 -4.941 44.822 1.00 64.69 41 GLU B N 1
ATOM 5210 C CA . GLU D 2 48 ? 33.487 -5.249 44.171 1.00 63.78 41 GLU B CA 1
ATOM 5211 C C . GLU D 2 48 ? 34.181 -3.999 43.658 1.00 63.08 41 GLU B C 1
ATOM 5212 O O . GLU D 2 48 ? 35.399 -3.903 43.700 1.00 62.98 41 GLU B O 1
ATOM 5218 N N . LEU D 2 49 ? 33.410 -3.035 43.174 1.00 62.30 42 LEU B N 1
ATOM 5219 C CA . LEU D 2 49 ? 34.001 -1.817 42.633 1.00 61.57 42 LEU B CA 1
ATOM 5220 C C . LEU D 2 49 ? 34.790 -1.070 43.693 1.00 61.36 42 LEU B C 1
ATOM 5221 O O . LEU D 2 49 ? 36.007 -0.916 43.576 1.00 61.59 42 LEU B O 1
ATOM 5226 N N . VAL D 2 50 ? 34.091 -0.591 44.719 1.00 60.72 43 VAL B N 1
ATOM 5227 C CA . VAL D 2 50 ? 34.737 0.099 45.825 1.00 60.12 43 VAL B CA 1
ATOM 5228 C C . VAL D 2 50 ? 36.031 -0.597 46.191 1.00 59.93 43 VAL B C 1
ATOM 5229 O O . VAL D 2 50 ? 37.110 -0.011 46.119 1.00 59.99 43 VAL B O 1
ATOM 5233 N N . SER D 2 51 ? 35.918 -1.860 46.580 1.00 59.58 44 SER B N 1
ATOM 5234 C CA . SER D 2 51 ? 37.086 -2.643 46.935 1.00 59.37 44 SER B CA 1
ATOM 5235 C C . SER D 2 51 ? 38.259 -2.399 45.969 1.00 59.10 44 SER B C 1
ATOM 5236 O O . SER D 2 51 ? 39.418 -2.389 46.382 1.00 59.34 44 SER B O 1
ATOM 5239 N N . THR D 2 52 ? 37.968 -2.201 44.687 1.00 58.62 45 THR B N 1
ATOM 5240 C CA . THR D 2 52 ? 39.026 -1.912 43.725 1.00 58.01 45 THR B CA 1
ATOM 5241 C C . THR D 2 52 ? 39.457 -0.473 43.873 1.00 57.61 45 THR B C 1
ATOM 5242 O O . THR D 2 52 ? 40.632 -0.151 43.796 1.00 57.49 45 THR B O 1
ATOM 5246 N N . LEU D 2 53 ? 38.499 0.411 44.070 1.00 57.36 46 LEU B N 1
ATOM 5247 C CA . LEU D 2 53 ? 38.874 1.776 44.320 1.00 57.50 46 LEU B CA 1
ATOM 5248 C C . LEU D 2 53 ? 39.862 1.798 45.479 1.00 57.43 46 LEU B C 1
ATOM 5249 O O . LEU D 2 53 ? 40.730 2.673 45.550 1.00 57.58 46 LEU B O 1
ATOM 5254 N N . ARG D 2 54 ? 39.742 0.825 46.380 1.00 57.20 47 ARG B N 1
ATOM 5255 C CA . ARG D 2 54 ? 40.591 0.798 47.567 1.00 56.95 47 ARG B CA 1
ATOM 5256 C C . ARG D 2 54 ? 41.968 0.224 47.249 1.00 56.55 47 ARG B C 1
ATOM 5257 O O . ARG D 2 54 ? 42.997 0.846 47.522 1.00 56.52 47 ARG B O 1
ATOM 5265 N N . GLU D 2 55 ? 41.980 -0.958 46.647 1.00 55.98 48 GLU B N 1
ATOM 5266 C CA . GLU D 2 55 ? 43.219 -1.574 46.219 1.00 55.42 48 GLU B CA 1
ATOM 5267 C C . GLU D 2 55 ? 44.080 -0.644 45.389 1.00 54.42 48 GLU B C 1
ATOM 5268 O O . GLU D 2 55 ? 45.199 -0.980 45.069 1.00 54.59 48 GLU B O 1
ATOM 5274 N N . LEU D 2 56 ? 43.567 0.517 45.018 1.00 53.53 49 LEU B N 1
ATOM 5275 C CA . LEU D 2 56 ? 44.382 1.464 44.265 1.00 52.67 49 LEU B CA 1
ATOM 5276 C C . LEU D 2 56 ? 44.708 2.645 45.149 1.00 52.30 49 LEU B C 1
ATOM 5277 O O . LEU D 2 56 ? 45.382 3.591 44.743 1.00 51.94 49 LEU B O 1
ATOM 5282 N N . GLY D 2 57 ? 44.226 2.567 46.381 1.00 51.95 50 GLY B N 1
ATOM 5283 C CA . GLY D 2 57 ? 44.476 3.610 47.351 1.00 51.46 50 GLY B CA 1
ATOM 5284 C C . GLY D 2 57 ? 43.989 4.940 46.841 1.00 51.04 50 GLY B C 1
ATOM 5285 O O . GLY D 2 57 ? 44.779 5.868 46.671 1.00 50.56 50 GLY B O 1
ATOM 5286 N N . LEU D 2 58 ? 42.681 5.009 46.584 1.00 51.04 51 LEU B N 1
ATOM 5287 C CA . LEU D 2 58 ? 42.006 6.249 46.187 1.00 51.08 51 LEU B CA 1
ATOM 5288 C C . LEU D 2 58 ? 41.129 6.747 47.323 1.00 50.94 51 LEU B C 1
ATOM 5289 O O . LEU D 2 58 ? 40.649 7.886 47.304 1.00 51.11 51 LEU B O 1
ATOM 5294 N N . ASP D 2 59 ? 40.912 5.873 48.299 1.00 50.53 52 ASP B N 1
ATOM 5295 C CA . ASP D 2 59 ? 40.211 6.236 49.523 1.00 50.24 52 ASP B CA 1
ATOM 5296 C C . ASP D 2 59 ? 38.727 6.551 49.330 1.00 49.71 52 ASP B C 1
ATOM 5297 O O . ASP D 2 59 ? 38.265 7.640 49.669 1.00 49.12 52 ASP B O 1
ATOM 5302 N N . PRO D 2 60 ? 37.985 5.571 48.795 1.00 49.54 53 PRO B N 1
ATOM 5303 C CA . PRO D 2 60 ? 36.554 5.577 48.555 1.00 49.56 53 PRO B CA 1
ATOM 5304 C C . PRO D 2 60 ? 35.772 6.119 49.727 1.00 49.79 53 PRO B C 1
ATOM 5305 O O . PRO D 2 60 ? 35.981 5.691 50.853 1.00 50.31 53 PRO B O 1
ATOM 5309 N N . ILE D 2 61 ? 34.868 7.048 49.450 1.00 49.88 54 ILE B N 1
ATOM 5310 C CA . ILE D 2 61 ? 33.905 7.524 50.425 1.00 49.89 54 ILE B CA 1
ATOM 5311 C C . ILE D 2 61 ? 32.575 7.565 49.687 1.00 50.16 54 ILE B C 1
ATOM 5312 O O . ILE D 2 61 ? 32.414 8.350 48.760 1.00 50.49 54 ILE B O 1
ATOM 5317 N N . VAL D 2 62 ? 31.625 6.722 50.070 1.00 50.20 55 VAL B N 1
ATOM 5318 C CA . VAL D 2 62 ? 30.369 6.639 49.334 1.00 50.16 55 VAL B CA 1
ATOM 5319 C C . VAL D 2 62 ? 29.340 7.658 49.795 1.00 50.49 55 VAL B C 1
ATOM 5320 O O . VAL D 2 62 ? 28.792 7.525 50.875 1.00 50.85 55 VAL B O 1
ATOM 5324 N N . ILE D 2 63 ? 29.049 8.669 48.991 1.00 50.83 56 ILE B N 1
ATOM 5325 C CA . ILE D 2 63 ? 27.937 9.523 49.353 1.00 51.30 56 ILE B CA 1
ATOM 5326 C C .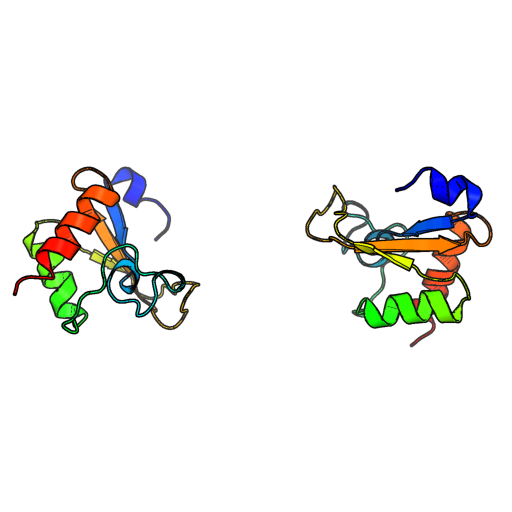 ILE D 2 63 ? 26.639 8.906 48.868 1.00 51.94 56 ILE B C 1
ATOM 5327 O O . ILE D 2 63 ? 26.616 8.219 47.854 1.00 52.04 56 ILE B O 1
ATOM 5332 N N . GLU D 2 64 ? 25.562 9.136 49.607 1.00 52.71 57 GLU B N 1
ATOM 5333 C CA . GLU D 2 64 ? 24.284 8.529 49.276 1.00 53.49 57 GLU B CA 1
ATOM 5334 C C . GLU D 2 64 ? 23.233 9.592 49.266 1.00 53.72 57 GLU B C 1
ATOM 5335 O O . GLU D 2 64 ? 23.468 10.700 49.745 1.00 54.01 57 GLU B O 1
ATOM 5341 N N . ASN D 2 65 ? 22.060 9.263 48.743 1.00 53.99 58 ASN B N 1
ATOM 5342 C CA . ASN D 2 65 ? 21.058 10.289 48.580 1.00 54.27 58 ASN B CA 1
ATOM 5343 C C . ASN D 2 65 ? 21.585 11.327 47.589 1.00 53.85 58 ASN B C 1
ATOM 5344 O O . ASN D 2 65 ? 21.537 12.538 47.816 1.00 53.64 58 ASN B O 1
ATOM 5349 N N . LYS D 2 66 ? 22.142 10.818 46.503 1.00 53.45 59 LYS B N 1
ATOM 5350 C CA . LYS D 2 66 ? 22.493 11.632 45.375 1.00 53.01 59 LYS B CA 1
ATOM 5351 C C . LYS D 2 66 ? 22.261 10.749 44.174 1.00 52.89 59 LYS B C 1
ATOM 5352 O O . LYS D 2 66 ? 22.805 9.646 44.098 1.00 52.88 59 LYS B O 1
ATOM 5358 N N . LYS D 2 67 ? 21.415 11.217 43.257 1.00 52.57 60 LYS B N 1
ATOM 5359 C CA . LYS D 2 67 ? 21.072 10.442 42.070 1.00 52.06 60 LYS B CA 1
ATOM 5360 C C . LYS D 2 67 ? 21.554 11.091 40.783 1.00 51.09 60 LYS B C 1
ATOM 5361 O O . LYS D 2 67 ? 21.347 12.293 40.555 1.00 50.78 60 LYS B O 1
ATOM 5367 N N . TYR D 2 68 ? 22.217 10.269 39.969 1.00 50.02 61 TYR B N 1
ATOM 5368 C CA . TYR D 2 68 ? 22.696 10.645 38.655 1.00 49.10 61 TYR B CA 1
ATOM 5369 C C . TYR D 2 68 ? 21.516 11.159 37.866 1.00 49.09 61 TYR B C 1
ATOM 5370 O O . TYR D 2 68 ? 20.482 10.493 37.782 1.00 49.40 61 TYR B O 1
ATOM 5379 N N . PRO D 2 69 ? 21.646 12.351 37.287 1.00 48.71 62 PRO B N 1
ATOM 5380 C CA . PRO D 2 69 ? 20.475 12.900 36.615 1.00 48.89 62 PRO B CA 1
ATOM 5381 C C . PRO D 2 69 ? 20.115 12.108 35.352 1.00 49.10 62 PRO B C 1
ATOM 5382 O O . PRO D 2 69 ? 18.935 12.009 35.001 1.00 49.54 62 PRO B O 1
ATOM 5386 N N . ARG D 2 70 ? 21.114 11.538 34.686 1.00 48.78 63 ARG B N 1
ATOM 5387 C CA . ARG D 2 70 ? 20.860 10.790 33.478 1.00 48.55 63 ARG B CA 1
ATOM 5388 C C . ARG D 2 70 ? 20.226 9.473 33.785 1.00 48.95 63 ARG B C 1
ATOM 5389 O O . ARG D 2 70 ? 19.792 8.768 32.885 1.00 49.27 63 ARG B O 1
ATOM 5397 N N . ASP D 2 71 ? 20.201 9.090 35.043 1.00 49.40 64 ASP B N 1
ATOM 5398 C CA . ASP D 2 71 ? 19.557 7.837 35.358 1.00 50.01 64 ASP B CA 1
ATOM 5399 C C . ASP D 2 71 ? 19.284 7.778 36.821 1.00 50.47 64 ASP B C 1
ATOM 5400 O O . ASP D 2 71 ? 19.926 7.023 37.551 1.00 50.36 64 ASP B O 1
ATOM 5405 N N . ARG D 2 72 ? 18.331 8.586 37.259 1.00 51.11 65 ARG B N 1
ATOM 5406 C CA . ARG D 2 72 ? 18.084 8.690 38.692 1.00 52.37 65 ARG B CA 1
ATOM 5407 C C . ARG D 2 72 ? 17.837 7.319 39.354 1.00 52.74 65 ARG B C 1
ATOM 5408 O O . ARG D 2 72 ? 17.412 7.239 40.510 1.00 52.10 65 ARG B O 1
ATOM 5416 N N . LYS D 2 73 ? 18.111 6.246 38.618 1.00 53.70 66 LYS B N 1
ATOM 5417 C CA . LYS D 2 73 ? 17.965 4.907 39.170 1.00 54.77 66 LYS B CA 1
ATOM 5418 C C . LYS D 2 73 ? 19.141 4.586 40.098 1.00 55.22 66 LYS B C 1
ATOM 5419 O O . LYS D 2 73 ? 19.258 3.458 40.585 1.00 55.80 66 LYS B O 1
ATOM 5425 N N . ILE D 2 74 ? 19.996 5.582 40.344 1.00 55.29 67 ILE B N 1
ATOM 5426 C CA . ILE D 2 74 ? 21.255 5.407 41.078 1.00 55.22 67 ILE B CA 1
ATOM 5427 C C . ILE D 2 74 ? 21.395 6.438 42.188 1.00 55.48 67 ILE B C 1
ATOM 5428 O O . ILE D 2 74 ? 21.520 7.627 41.900 1.00 56.01 67 ILE B O 1
ATOM 5433 N N . ASN D 2 75 ? 21.402 6.024 43.450 1.00 55.44 68 ASN B N 1
ATOM 5434 C CA . ASN D 2 75 ? 21.458 7.030 44.531 1.00 55.50 68 ASN B CA 1
ATOM 5435 C C . ASN D 2 75 ? 22.801 7.265 45.189 1.00 55.29 68 ASN B C 1
ATOM 5436 O O . ASN D 2 75 ? 22.960 8.228 45.953 1.00 55.24 68 ASN B O 1
ATOM 5441 N N . PHE D 2 76 ? 23.764 6.387 44.928 1.00 54.76 69 PHE B N 1
ATOM 5442 C CA . PHE D 2 76 ? 25.059 6.626 45.507 1.00 54.06 69 PHE B CA 1
ATOM 5443 C C . PHE D 2 76 ? 26.042 7.223 44.549 1.00 53.39 69 PHE B C 1
ATOM 5444 O O . PHE D 2 76 ? 25.730 7.501 43.393 1.00 53.34 69 PHE B O 1
ATOM 5452 N N . LEU D 2 77 ? 27.242 7.422 45.066 1.00 52.55 70 LEU B N 1
ATOM 5453 C CA . LEU D 2 77 ? 28.193 8.327 44.480 1.00 51.38 70 LEU B CA 1
ATOM 5454 C C . LEU D 2 77 ? 29.448 8.142 45.305 1.00 50.78 70 LEU B C 1
ATOM 5455 O O . LEU D 2 77 ? 29.402 8.180 46.533 1.00 50.95 70 LEU B O 1
ATOM 5460 N N . ILE D 2 78 ? 30.562 7.903 44.632 1.00 49.74 71 ILE B N 1
ATOM 5461 C CA . ILE D 2 78 ? 31.787 7.603 45.319 1.00 48.70 71 ILE B CA 1
ATOM 5462 C C . ILE D 2 78 ? 32.791 8.698 45.071 1.00 48.41 71 ILE B C 1
ATOM 5463 O O . ILE D 2 78 ? 33.222 8.901 43.942 1.00 48.66 71 ILE B O 1
ATOM 5468 N N . ALA D 2 79 ? 33.144 9.415 46.130 1.00 47.93 72 ALA B N 1
ATOM 5469 C CA . ALA D 2 79 ? 34.232 10.366 46.093 1.00 47.30 72 ALA B CA 1
ATOM 5470 C C . ALA D 2 79 ? 35.511 9.575 45.986 1.00 47.14 72 ALA B C 1
ATOM 5471 O O . ALA D 2 79 ? 35.522 8.358 46.176 1.00 47.22 72 ALA B O 1
ATOM 5473 N N . VAL D 2 80 ? 36.604 10.264 45.702 1.00 46.85 73 VAL B N 1
ATOM 5474 C CA . VAL D 2 80 ? 37.833 9.568 45.376 1.00 46.42 73 VAL B CA 1
ATOM 5475 C C . VAL D 2 80 ? 38.972 10.569 45.249 1.00 46.39 73 VAL B C 1
ATOM 5476 O O . VAL D 2 80 ? 38.825 11.619 44.629 1.00 46.50 73 VAL B O 1
ATOM 5480 N N . LYS D 2 81 ? 40.110 10.275 45.854 1.00 46.22 74 LYS B N 1
ATOM 5481 C CA . LYS D 2 81 ? 41.225 11.191 45.687 1.00 46.10 74 LYS B CA 1
ATOM 5482 C C . LYS D 2 81 ? 41.721 11.095 44.232 1.00 45.37 74 LYS B C 1
ATOM 5483 O O . LYS D 2 81 ? 41.990 9.995 43.726 1.00 45.23 74 LYS B O 1
ATOM 5489 N N . LYS D 2 82 ? 41.804 12.233 43.552 1.00 44.26 75 LYS B N 1
ATOM 5490 C CA . LYS D 2 82 ? 42.264 12.230 42.172 1.00 43.68 75 LYS B CA 1
ATOM 5491 C C . LYS D 2 82 ? 43.709 11.798 42.147 1.00 43.57 75 LYS B C 1
ATOM 5492 O O . LYS D 2 82 ? 44.494 12.300 42.929 1.00 43.76 75 LYS B O 1
ATOM 5498 N N . VAL D 2 83 ? 44.071 10.871 41.267 1.00 43.54 76 VAL B N 1
ATOM 5499 C CA . VAL D 2 83 ? 45.469 10.473 41.178 1.00 43.69 76 VAL B CA 1
ATOM 5500 C C . VAL D 2 83 ? 46.276 11.302 40.212 1.00 44.18 76 VAL B C 1
ATOM 5501 O O . VAL D 2 83 ? 47.331 11.790 40.588 1.00 45.22 76 VAL B O 1
ATOM 5505 N N . LYS D 2 84 ? 45.844 11.483 38.975 1.00 44.08 77 LYS B N 1
ATOM 5506 C CA . LYS D 2 84 ? 46.627 12.401 38.158 1.00 44.35 77 LYS B CA 1
ATOM 5507 C C . LYS D 2 84 ? 45.747 13.494 37.586 1.00 44.53 77 LYS B C 1
ATOM 5508 O O . LYS D 2 84 ? 46.122 14.659 37.550 1.00 44.80 77 LYS B O 1
ATOM 5514 N N . SER D 2 85 ? 44.560 13.094 37.156 1.00 44.67 78 SER B N 1
ATOM 5515 C CA . SER D 2 85 ? 43.573 13.975 36.570 1.00 44.48 78 SER B CA 1
ATOM 5516 C C . SER D 2 85 ? 42.359 13.090 36.574 1.00 44.64 78 SER B C 1
ATOM 5517 O O . SER D 2 85 ? 42.496 11.864 36.440 1.00 44.34 78 SER B O 1
ATOM 5520 N N . LYS D 2 86 ? 41.170 13.662 36.743 1.00 44.75 79 LYS B N 1
ATOM 5521 C CA . LYS D 2 86 ? 40.007 12.789 36.747 1.00 44.77 79 LYS B CA 1
ATOM 5522 C C . LYS D 2 86 ? 40.231 11.683 35.710 1.00 45.10 79 LYS B C 1
ATOM 5523 O O . LYS D 2 86 ? 40.089 10.490 36.006 1.00 45.25 79 LYS B O 1
ATOM 5529 N N . ASN D 2 87 ? 40.623 12.067 34.501 1.00 45.06 80 ASN B N 1
ATOM 5530 C CA . ASN D 2 87 ? 40.702 11.070 33.455 1.00 45.27 80 ASN B CA 1
ATOM 5531 C C . ASN D 2 87 ? 41.663 9.928 33.761 1.00 44.70 80 ASN B C 1
ATOM 5532 O O . ASN D 2 87 ? 41.299 8.756 33.641 1.00 44.63 80 ASN B O 1
ATOM 5537 N N . TYR D 2 88 ? 42.885 10.278 34.148 1.00 44.29 81 TYR B N 1
ATOM 5538 C CA . TYR D 2 88 ? 43.913 9.291 34.464 1.00 43.81 81 TYR B CA 1
ATOM 5539 C C . TYR D 2 88 ? 43.382 8.301 35.499 1.00 43.57 81 TYR B C 1
ATOM 5540 O O . TYR D 2 88 ? 43.485 7.0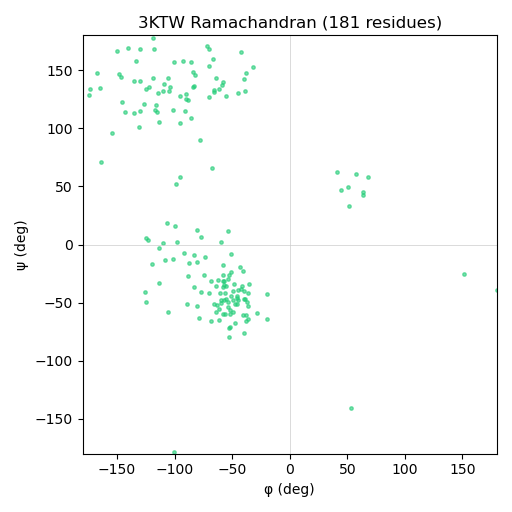79 35.344 1.00 43.19 81 TYR B O 1
ATOM 5549 N N . THR D 2 89 ? 42.804 8.837 36.565 1.00 43.23 82 THR B N 1
ATOM 5550 C CA . THR D 2 89 ? 42.249 7.984 37.580 1.00 42.93 82 THR B CA 1
ATOM 5551 C C . THR D 2 89 ? 41.383 6.963 36.891 1.00 42.55 82 THR B C 1
ATOM 5552 O O . THR D 2 89 ? 41.599 5.757 37.017 1.00 42.68 82 THR B O 1
ATOM 5556 N N . LEU D 2 90 ? 40.398 7.457 36.151 1.00 41.98 83 LEU B N 1
ATOM 5557 C CA . LEU D 2 90 ? 39.417 6.580 35.548 1.00 41.25 83 LEU B CA 1
ATOM 5558 C C . LEU D 2 90 ? 40.066 5.447 34.774 1.00 41.52 83 LEU B C 1
ATOM 5559 O O . LEU D 2 90 ? 39.660 4.298 34.894 1.00 41.23 83 LEU B O 1
ATOM 5564 N N . LYS D 2 91 ? 41.090 5.753 33.998 1.00 42.06 84 LYS B N 1
ATOM 5565 C CA . LYS D 2 91 ? 41.680 4.713 33.200 1.00 43.25 84 LYS B CA 1
ATOM 5566 C C . LYS D 2 91 ? 42.195 3.599 34.102 1.00 44.13 84 LYS B C 1
ATOM 5567 O O . LYS D 2 91 ? 41.923 2.414 33.871 1.00 44.26 84 LYS B O 1
ATOM 5573 N N . ILE D 2 92 ? 42.927 3.975 35.144 1.00 45.21 85 ILE B N 1
ATOM 5574 C CA . ILE D 2 92 ? 43.507 2.971 36.050 1.00 46.10 85 ILE B CA 1
ATOM 5575 C C . ILE D 2 92 ? 42.406 2.171 36.756 1.00 46.57 85 ILE B C 1
ATOM 5576 O O . ILE D 2 92 ? 42.404 0.946 36.738 1.00 46.51 85 ILE B O 1
ATOM 5581 N N . ILE D 2 93 ? 41.465 2.868 37.370 1.00 47.20 86 ILE B N 1
ATOM 5582 C CA . ILE D 2 93 ? 40.334 2.184 37.936 1.00 48.21 86 ILE B CA 1
ATOM 5583 C C . ILE D 2 93 ? 39.827 1.161 36.940 1.00 49.23 86 ILE B C 1
ATOM 5584 O O . ILE D 2 93 ? 39.426 0.051 37.302 1.00 49.15 86 ILE B O 1
ATOM 5589 N N . HIS D 2 94 ? 39.849 1.547 35.673 1.00 50.68 87 HIS B N 1
ATOM 5590 C CA . HIS D 2 94 ? 39.337 0.700 34.609 1.00 52.19 87 HIS B CA 1
ATOM 5591 C C . HIS D 2 94 ? 40.251 -0.501 34.460 1.00 52.77 87 HIS B C 1
ATOM 5592 O O . HIS D 2 94 ? 39.869 -1.634 34.743 1.00 52.50 87 HIS B O 1
ATOM 5599 N N . ASN D 2 95 ? 41.479 -0.240 34.041 1.00 53.85 88 ASN B N 1
ATOM 5600 C CA . ASN D 2 95 ? 42.435 -1.309 33.865 1.00 55.11 88 ASN B CA 1
ATOM 5601 C C . ASN D 2 95 ? 42.340 -2.286 35.011 1.00 55.74 88 ASN B C 1
ATOM 5602 O O . ASN D 2 95 ? 42.445 -3.482 34.812 1.00 55.96 88 ASN B O 1
ATOM 5607 N N . ALA D 2 96 ? 42.118 -1.767 36.211 1.00 56.81 89 ALA B N 1
ATOM 5608 C CA . ALA D 2 96 ? 42.021 -2.598 37.404 1.00 57.59 89 ALA B CA 1
ATOM 5609 C C . ALA D 2 96 ? 40.869 -3.574 37.289 1.00 58.26 89 ALA B C 1
ATOM 5610 O O . ALA D 2 96 ? 41.064 -4.779 37.436 1.00 58.16 89 ALA B O 1
ATOM 5612 N N . LEU D 2 97 ? 39.667 -3.052 37.041 1.00 59.27 90 LEU B N 1
ATOM 5613 C CA . LEU D 2 97 ? 38.477 -3.900 36.990 1.00 60.25 90 LEU B CA 1
ATOM 5614 C C . LEU D 2 97 ? 38.739 -5.044 36.039 1.00 61.20 90 LEU B C 1
ATOM 5615 O O . LEU D 2 97 ? 38.684 -6.214 36.418 1.00 61.40 90 LEU B O 1
ATOM 5620 N N . MET D 2 98 ? 39.026 -4.689 34.793 1.00 62.35 91 MET B N 1
ATOM 5621 C CA . MET D 2 98 ? 39.353 -5.669 33.788 1.00 63.51 91 MET B CA 1
ATOM 5622 C C . MET D 2 98 ? 40.375 -6.612 34.388 1.00 64.18 91 MET B C 1
ATOM 5623 O O . MET D 2 98 ? 40.214 -7.831 34.368 1.00 64.33 91 MET B O 1
ATOM 5628 N N . GLY D 2 99 ? 41.425 -6.026 34.943 1.00 65.10 92 GLY B N 1
ATOM 5629 C CA . GLY D 2 99 ? 42.523 -6.790 35.534 1.00 66.17 92 GLY B CA 1
ATOM 5630 C C . GLY D 2 99 ? 42.095 -8.060 36.233 1.00 66.69 92 GLY B C 1
ATOM 5631 O O . GLY D 2 99 ? 42.743 -9.092 36.114 1.00 66.80 92 GLY B O 1
ATOM 5632 N N . THR D 2 100 ? 41.006 -7.988 36.979 1.00 67.43 93 THR B N 1
ATOM 5633 C CA . THR D 2 100 ? 40.492 -9.179 37.621 1.00 68.18 93 THR B CA 1
ATOM 5634 C C . THR D 2 100 ? 39.746 -10.002 36.575 1.00 68.71 93 THR B C 1
ATOM 5635 O O . THR D 2 100 ? 38.541 -9.828 36.352 1.00 68.84 93 THR B O 1
ATOM 5639 N N . ARG D 2 101 ? 40.495 -10.882 35.919 1.00 69.22 94 ARG B N 1
ATOM 5640 C CA . ARG D 2 101 ? 39.986 -11.724 34.841 1.00 69.61 94 ARG B CA 1
ATOM 5641 C C . ARG D 2 101 ? 41.174 -12.462 34.228 1.00 69.93 94 ARG B C 1
ATOM 5642 O O . ARG D 2 101 ? 41.875 -11.933 33.356 1.00 70.03 94 ARG B O 1
#

Radius of gyration: 27.15 Å; Cα contacts (8 Å, |Δi|>4): 243; chains: 2; bounding box: 73×39×32 Å

B-factor: mean 86.73, std 40.71, range [32.73, 184.16]

Solvent-accessible surface area: 12087 Å² total; per-residue (Å²): 67,174,162,70,26,147,159,86,74,22,15,44,0,38,14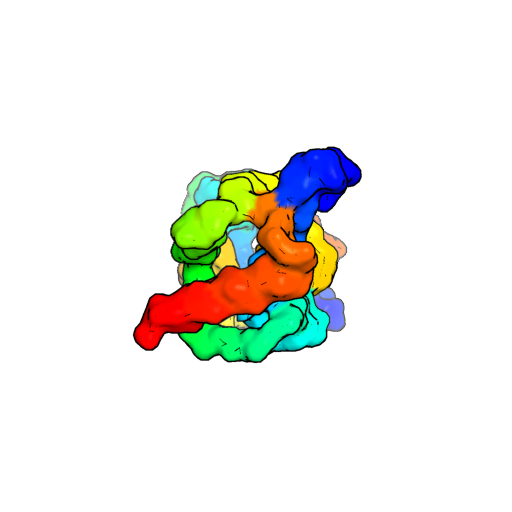,12,6,2,60,5,107,56,127,95,97,2,28,113,27,60,125,10,86,102,195,32,130,57,125,97,2,25,43,20,0,142,143,67,56,3,78,23,89,66,27,116,127,69,125,18,98,130,14,156,166,40,72,34,12,0,2,0,77,79,84,152,40,60,81,90,0,8,112,55,0,22,102,40,23,84,58,149,68,100,204,67,13,155,135,77,73,28,13,29,0,36,8,14,10,8,54,11,81,45,138,96,96,3,25,111,26,58,128,18,95,111,191,19,142,54,122,76,0,27,40,14,0,146,142,66,43,0,84,16,79,66,50,120,115,67,103,14,95,133,30,162,162,42,84,52,1,0,3,0,83,77,63,144,49,62,86,89,0,4,94,39,0,26,91,25,8,61,58,101,103

Nearest PDB structures (foldseek):
  3ktw-assembly1_A  TM=1.011E+00  e=1.318E-18  Saccharolobus solfataricus
  3ktw-assembly2_B  TM=9.907E-01  e=3.990E-15  Saccharolobus solfataricus
  4xco-assembly2_B  TM=8.363E-01  e=1.887E-04  Methanocaldococcus jannaschii
  1kvv-assembly1_A  TM=6.723E-01  e=6.302E-02  Archaeoglobus fulgidus
  2z04-assembly1_B  TM=3.975E-01  e=5.916E+00  Aquifex aeolicus

Foldseek 3Di:
DPDCCVVVLKDKDDVCCAADPDVVLHPPDDHDPDDDDDVNLVVLLVVVVQPKDKAAQCADPSGSVDRIMIMGHDPDDVVVVVCVSNVVVSVD/DDPVVVVVQKDKDDCLCAAVVDVVLHPPDDHDPDDDDVVVLVVLLPVVPFDWDKDFQCADPSPSVDTIMIITRDDPHVVVSVVVSRCSVNVVD

Secondary structure (DSSP, 8-state):
-TTGGGGGTEEEE-THHHH-SSGGGT--SS--SS---HHHHHHHHHHTT---EEE-S---SS-TT---EEEEE-SSSHHHHHHHHHHHH---/--GGGGTTTEEEE-THHHH-SSTTTT--SS---S---HHHHHHHHHHTT---EEE-S---GGGTT---EEEEE-SSSHHHHHHHHHHHHHH--

Sequence (185 aa):
SLRDLKEENRIVIWPSYFFSPTRSKGRRLARIPYKIKTEELVSTLRELGL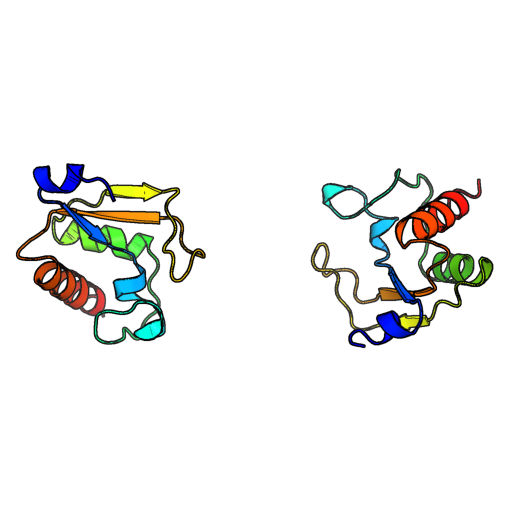DPIVIENKKYPRDRKINFLIAVKKVKSKNYTLKIIHNALMGTSLRDLKEENRIVIWPSYFFSPTRSKGRRLARIPYKIKTEELVSTLRELGLDPIVIENKKYPRDRKINFLIAVKKVKSKNYTLKIIHNALMGTR